Protein AF-0000000070459813 (afdb_homodimer)

Secondary structure (DSSP, 8-state):
--HHHHHHHHHH-SSS---EEEEEEETTTTEEEEEEEESSTHHHHHHH--TTSEEEEEEEEEEE---SS-----EEEEEEEEE-TTS-GGGTTHHHHHHHHHHHHHHHHTTEEEE--BSSGGG--HHHHHHHHHHHTTT---SEEE-/--HHHHHHHHHH-SSS---EEEEEEETTTTEEEEEEEESSTHHHHHHH--TTSEEEEEEEEEEE---SS-----EEEEEEEEE-TTS-GGGTTHHHHHHHHHHHHHHHHTTEEEE--BSSGGG--HHHHHHHHHHHTTT---SEEE-

Organism: Naegleria fowleri (NCBI:txid5763)

Foldseek 3Di:
DDPLLVLVCLCPDPVHLWFKWKWFADPVVLAIDTDDTDNPFPVRVVVGDDLATFMKMKGKDWDADPPPPDRPIDIDMDMDGDHHPNYDPVCRVSSVSNVVNSVVSVVCNVPPQDDDDDDDPVPDDVVVVFVSVCVSCVVDHDPDDDD/DDPLLVLVCLCPDPVHLWFKWKWFADPVVLAIDTDDTDNPFPVRVVVRDDLATFMKMKGKDWDADPPPPDRPIDIDMDMDGDHHPNYDPVCSVSSVSNVVNSVVSVVCNVPPQDDDDDDDPVPDDVVVVFVSVCVSCVVDHDPDDDD

Solvent-accessible surface area (backbone atoms only — not comparable to full-atom values): 16046 Å² total; per-residue (Å²): 127,53,75,64,30,51,52,51,49,36,47,72,30,91,86,42,74,38,19,22,40,32,34,34,52,38,78,87,78,70,44,73,43,81,78,46,75,36,67,48,9,57,60,48,50,64,71,67,67,52,50,65,36,43,35,38,33,38,28,44,34,32,38,35,40,71,60,87,81,64,66,67,63,49,80,40,19,40,33,34,46,30,48,15,73,64,40,55,78,88,59,57,66,48,50,58,57,36,51,48,51,52,52,52,32,49,50,58,58,31,67,51,65,41,77,49,80,37,42,50,74,83,65,68,45,65,70,62,52,48,54,50,47,50,63,63,42,62,90,51,79,58,81,43,70,50,97,128,52,74,65,28,51,52,52,48,36,47,72,32,91,85,41,74,38,18,21,40,32,34,33,52,38,79,87,78,69,44,72,42,82,78,44,74,36,68,48,9,57,60,49,48,63,72,66,67,51,49,66,37,43,34,38,34,39,28,44,33,33,39,36,40,70,61,86,82,68,68,70,64,50,78,41,19,40,32,35,45,30,49,15,74,64,39,56,78,88,58,58,65,48,48,58,57,35,51,49,51,52,52,52,32,48,49,59,58,32,65,52,63,38,77,50,80,36,44,51,75,82,66,66,46,66,69,59,52,48,53,50,48,51,65,63,43,62,90,51,78,59,81,44,69,50,98

Radius of gyration: 20.77 Å; Cα contacts (8 Å, |Δi|>4): 582; chains: 2; bounding box: 52×53×44 Å

Structure (mmCIF, N/CA/C/O backbone):
data_AF-0000000070459813-model_v1
#
loop_
_entity.id
_entity.type
_entity.pdbx_description
1 polymer 'ADF-H domain-containing protein'
#
loop_
_atom_site.group_PDB
_atom_site.id
_atom_site.type_symbol
_atom_site.label_atom_id
_atom_site.label_alt_id
_atom_site.label_comp_id
_atom_site.label_asym_id
_atom_site.label_entity_id
_atom_site.label_seq_id
_atom_site.pdbx_PDB_ins_code
_atom_site.Cartn_x
_atom_site.Cartn_y
_atom_site.Cartn_z
_atom_site.occupancy
_atom_site.B_iso_or_equiv
_atom_site.auth_seq_id
_atom_site.auth_comp_id
_atom_site.auth_asym_id
_atom_site.auth_atom_id
_atom_site.pdbx_PDB_model_num
ATOM 1 N N . MET A 1 1 ? -1.208 6.07 -14.227 1 54.66 1 MET A N 1
ATOM 2 C CA . MET A 1 1 ? -1.291 6.305 -12.789 1 54.66 1 MET A CA 1
ATOM 3 C C . MET A 1 1 ? -2.041 7.598 -12.492 1 54.66 1 MET A C 1
ATOM 5 O O . MET A 1 1 ? -1.925 8.57 -13.234 1 54.66 1 MET A O 1
ATOM 9 N N . SER A 1 2 ? -2.93 7.445 -11.562 1 72.88 2 SER A N 1
ATOM 10 C CA . SER A 1 2 ? -3.645 8.656 -11.18 1 72.88 2 SER A CA 1
ATOM 11 C C . SER A 1 2 ? -2.699 9.68 -10.555 1 72.88 2 SER A C 1
ATOM 13 O O . SER A 1 2 ? -1.582 9.344 -10.164 1 72.88 2 SER A O 1
ATOM 15 N N . ASN A 1 3 ? -3.129 10.922 -10.641 1 84.69 3 ASN A N 1
ATOM 16 C CA . ASN A 1 3 ? -2.34 11.961 -9.984 1 84.69 3 ASN A CA 1
ATOM 17 C C . ASN A 1 3 ? -2.105 11.633 -8.508 1 84.69 3 ASN A C 1
ATOM 19 O O . ASN A 1 3 ? -1.035 11.922 -7.969 1 84.69 3 ASN A O 1
ATOM 23 N N . ILE A 1 4 ? -3.088 10.977 -7.918 1 87.38 4 ILE A N 1
ATOM 24 C CA . ILE A 1 4 ? -2.98 10.617 -6.512 1 87.38 4 ILE A CA 1
ATOM 25 C C . ILE A 1 4 ? -1.933 9.516 -6.34 1 87.38 4 ILE A C 1
ATOM 27 O O . ILE A 1 4 ? -1.081 9.594 -5.449 1 87.38 4 ILE A O 1
ATOM 31 N N . GLU A 1 5 ? -1.922 8.57 -7.211 1 79.81 5 GLU A N 1
ATOM 32 C CA . GLU A 1 5 ? -0.939 7.488 -7.156 1 79.81 5 GLU A CA 1
ATOM 33 C C . GLU A 1 5 ? 0.48 8.031 -7.309 1 79.81 5 GLU A C 1
ATOM 35 O O . GLU A 1 5 ? 1.394 7.594 -6.602 1 79.81 5 GLU A O 1
ATOM 40 N N . GLU A 1 6 ? 0.595 8.922 -8.211 1 83 6 GLU A N 1
ATOM 41 C CA . GLU A 1 6 ? 1.911 9.508 -8.438 1 83 6 GLU A CA 1
ATOM 42 C C . GLU A 1 6 ? 2.395 10.266 -7.207 1 83 6 GLU A C 1
ATOM 44 O O . GLU A 1 6 ? 3.566 10.18 -6.836 1 83 6 GLU A O 1
ATOM 49 N N . ALA A 1 7 ? 1.514 11.047 -6.586 1 89.31 7 ALA A N 1
ATOM 50 C CA . ALA A 1 7 ? 1.868 11.805 -5.383 1 89.31 7 ALA A CA 1
ATOM 51 C C . ALA A 1 7 ? 2.277 10.867 -4.25 1 89.31 7 ALA A C 1
ATOM 53 O O . ALA A 1 7 ? 3.248 11.133 -3.537 1 89.31 7 ALA A O 1
ATOM 54 N N . LEU A 1 8 ? 1.519 9.805 -4.125 1 86.25 8 LEU A N 1
ATOM 55 C CA . LEU A 1 8 ? 1.808 8.844 -3.061 1 86.25 8 LEU A CA 1
ATOM 56 C C . LEU A 1 8 ? 3.113 8.109 -3.334 1 86.25 8 LEU A C 1
ATOM 58 O O . LEU A 1 8 ? 3.885 7.84 -2.41 1 86.25 8 LEU A O 1
ATOM 62 N N . LYS A 1 9 ? 3.387 7.805 -4.59 1 78.88 9 LYS A N 1
ATOM 63 C CA . LYS A 1 9 ? 4.66 7.195 -4.961 1 78.88 9 LYS A CA 1
ATOM 64 C C . LYS A 1 9 ? 5.832 8.102 -4.594 1 78.88 9 LYS A C 1
ATOM 66 O O . LYS A 1 9 ? 6.848 7.633 -4.074 1 78.88 9 LYS A O 1
ATOM 71 N N . LYS A 1 10 ? 5.684 9.344 -4.926 1 84.81 10 LYS A N 1
ATOM 72 C CA . LYS A 1 10 ? 6.723 10.297 -4.559 1 84.81 10 LYS A CA 1
ATOM 73 C C . LYS A 1 10 ? 6.93 10.336 -3.047 1 84.81 10 LYS A C 1
ATOM 75 O O . LYS A 1 10 ? 8.062 10.312 -2.57 1 84.81 10 LYS A O 1
ATOM 80 N N . LEU A 1 11 ? 5.84 10.367 -2.27 1 88.81 11 LEU A N 1
ATOM 81 C CA . LEU A 1 11 ? 5.91 10.438 -0.814 1 88.81 11 LEU A CA 1
ATOM 82 C C . LEU A 1 11 ? 6.613 9.211 -0.246 1 88.81 11 LEU A C 1
ATOM 84 O O . LEU A 1 11 ? 7.418 9.328 0.682 1 88.81 11 LEU A O 1
ATOM 88 N N . PHE A 1 12 ? 6.41 8.078 -0.862 1 80.25 12 PHE A N 1
ATOM 89 C CA . PHE A 1 12 ? 6.906 6.836 -0.283 1 80.25 12 PHE A CA 1
ATOM 90 C C . PHE A 1 12 ? 8.25 6.457 -0.887 1 80.25 12 PHE A C 1
ATOM 92 O O . PHE A 1 12 ? 8.875 5.477 -0.467 1 80.25 12 PHE A O 1
ATOM 99 N N . SER A 1 13 ? 8.672 7.316 -1.833 1 74.06 13 SER A N 1
ATOM 100 C CA . SER A 1 13 ? 9.961 7.07 -2.473 1 74.06 13 SER A CA 1
ATOM 101 C C . SER A 1 13 ? 11.109 7.633 -1.641 1 74.06 13 SER A C 1
ATOM 103 O O . SER A 1 13 ? 11.039 8.766 -1.164 1 74.06 13 SER A O 1
ATOM 105 N N . HIS A 1 14 ? 12.172 6.824 -1.542 1 70.12 14 HIS A N 1
ATOM 106 C CA . HIS A 1 14 ? 13.359 7.328 -0.861 1 70.12 14 HIS A CA 1
ATOM 107 C C . HIS A 1 14 ? 14.203 8.203 -1.791 1 70.12 14 HIS A C 1
ATOM 109 O O . HIS A 1 14 ? 15.156 8.852 -1.35 1 70.12 14 HIS A O 1
ATOM 115 N N . LYS A 1 15 ? 13.797 8.266 -3.027 1 72.62 15 LYS A N 1
ATOM 116 C CA . LYS A 1 15 ? 14.57 9.016 -4.012 1 72.62 15 LYS A CA 1
ATOM 117 C C . LYS A 1 15 ? 13.961 10.391 -4.262 1 72.62 15 LYS A C 1
ATOM 119 O O . LYS A 1 15 ? 14.555 11.227 -4.945 1 72.62 15 LYS A O 1
ATOM 124 N N . ASP A 1 16 ? 12.742 10.625 -3.832 1 80.94 16 ASP A N 1
ATOM 125 C CA . ASP A 1 16 ? 12.055 11.898 -4.004 1 80.94 16 ASP A CA 1
ATOM 126 C C . ASP A 1 16 ? 12.094 12.719 -2.717 1 80.94 16 ASP A C 1
ATOM 128 O O . ASP A 1 16 ? 12.102 12.164 -1.618 1 80.94 16 ASP A O 1
ATOM 132 N N . ASP A 1 17 ? 12.094 14.047 -2.82 1 93.44 17 ASP A N 1
ATOM 133 C CA . ASP A 1 17 ? 12.203 14.914 -1.648 1 93.44 17 ASP A CA 1
ATOM 134 C C . ASP A 1 17 ? 10.828 15.18 -1.03 1 93.44 17 ASP A C 1
ATOM 136 O O . ASP A 1 17 ? 10.727 15.812 0.023 1 93.44 17 ASP A O 1
ATOM 140 N N . THR A 1 18 ? 9.781 14.641 -1.645 1 94.44 18 THR A N 1
ATOM 141 C CA . THR A 1 18 ? 8.438 14.859 -1.121 1 94.44 18 THR A CA 1
ATOM 142 C C . THR A 1 18 ? 8.297 14.281 0.282 1 94.44 18 THR A C 1
ATOM 144 O O . THR A 1 18 ? 8.609 13.109 0.506 1 94.44 18 THR A O 1
ATOM 147 N N . LYS A 1 19 ? 7.828 15.117 1.219 1 96.25 19 LYS A N 1
ATOM 148 C CA . LYS A 1 19 ? 7.691 14.68 2.605 1 96.25 19 LYS A CA 1
ATOM 149 C C . LYS A 1 19 ? 6.25 14.828 3.09 1 96.25 19 LYS A C 1
ATOM 151 O O . LYS A 1 19 ? 5.91 14.383 4.184 1 96.25 19 LYS A O 1
ATOM 156 N N . SER A 1 20 ? 5.398 15.469 2.312 1 97.69 20 SER A N 1
ATOM 157 C CA . SER A 1 20 ? 4.004 15.617 2.719 1 97.69 20 SER A CA 1
ATOM 158 C C . SER A 1 20 ? 3.086 15.734 1.507 1 97.69 20 SER A C 1
ATOM 160 O O . SER A 1 20 ? 3.469 16.312 0.483 1 97.69 20 SER A O 1
ATOM 162 N N . VAL A 1 21 ? 1.927 15.188 1.621 1 96.75 21 VAL A N 1
ATOM 163 C CA . VAL A 1 21 ? 0.839 15.344 0.66 1 96.75 21 VAL A CA 1
ATOM 164 C C . VAL A 1 21 ? -0.474 15.586 1.399 1 96.75 21 VAL A C 1
ATOM 166 O O . VAL A 1 21 ? -0.744 14.953 2.424 1 96.75 21 VAL A O 1
ATOM 169 N N . VAL A 1 22 ? -1.283 16.547 0.875 1 98.56 22 VAL A N 1
ATOM 170 C CA . VAL A 1 22 ? -2.588 16.844 1.454 1 98.56 22 VAL A CA 1
ATOM 171 C C . VAL A 1 22 ? -3.676 16.672 0.398 1 98.56 22 VAL A C 1
ATOM 173 O O . VAL A 1 22 ? -3.533 17.141 -0.736 1 98.56 22 VAL A O 1
ATOM 176 N N . PHE A 1 23 ? -4.691 15.953 0.814 1 98.31 23 PHE A N 1
ATOM 177 C CA . PHE A 1 23 ? -5.836 15.68 -0.047 1 98.31 23 PHE A CA 1
ATOM 178 C C . PHE A 1 23 ? -7.094 16.344 0.497 1 98.31 23 PHE A C 1
ATOM 180 O O . PHE A 1 23 ? -7.223 16.547 1.707 1 98.31 23 PHE A O 1
ATOM 187 N N . GLU A 1 24 ? -7.965 16.641 -0.416 1 98.81 24 GLU A N 1
ATOM 188 C CA . GLU A 1 24 ? -9.305 17.125 -0.095 1 98.81 24 GLU A CA 1
ATOM 189 C C . GLU A 1 24 ? -10.375 16.312 -0.821 1 98.81 24 GLU A C 1
ATOM 191 O O . GLU A 1 24 ? -10.148 15.836 -1.932 1 98.81 24 GLU A O 1
ATOM 196 N N . TRP A 1 25 ? -11.516 16.188 -0.15 1 98.56 25 TRP A N 1
ATOM 197 C CA . TRP A 1 25 ? -12.648 15.555 -0.815 1 98.56 25 TRP A CA 1
ATOM 198 C C . TRP A 1 25 ? -13.492 16.594 -1.552 1 98.56 25 TRP A C 1
ATOM 200 O O . TRP A 1 25 ? -13.93 17.578 -0.96 1 98.56 25 TRP A O 1
ATOM 210 N N . ASP A 1 26 ? -13.664 16.469 -2.842 1 98.19 26 ASP A N 1
ATOM 211 C CA . ASP A 1 26 ? -14.625 17.219 -3.646 1 98.19 26 ASP A CA 1
ATOM 212 C C . ASP A 1 26 ? -16.031 16.609 -3.535 1 98.19 26 ASP A C 1
ATOM 214 O O . ASP A 1 26 ? -16.328 15.617 -4.188 1 98.19 26 ASP A O 1
ATOM 218 N N . HIS A 1 27 ? -16.859 17.234 -2.748 1 96.81 27 HIS A N 1
ATOM 219 C CA . HIS A 1 27 ? -18.172 16.719 -2.43 1 96.81 27 HIS A CA 1
ATOM 220 C C . HIS A 1 27 ? -19.062 16.672 -3.672 1 96.81 27 HIS A C 1
ATOM 222 O O . HIS A 1 27 ? -19.922 15.797 -3.791 1 96.81 27 HIS A O 1
ATOM 228 N N . LYS A 1 28 ? -18.875 17.625 -4.496 1 95.94 28 LYS A N 1
ATOM 229 C CA . LYS A 1 28 ? -19.703 17.703 -5.695 1 95.94 28 LYS A CA 1
ATOM 230 C C . LYS A 1 28 ? -19.375 16.578 -6.668 1 95.94 28 LYS A C 1
ATOM 232 O O . LYS A 1 28 ? -20.281 15.875 -7.129 1 95.94 28 LYS A O 1
ATOM 237 N N . ASN A 1 29 ? -18.156 16.391 -6.949 1 95.94 29 ASN A N 1
ATOM 238 C CA . ASN A 1 29 ? -17.719 15.422 -7.965 1 95.94 29 ASN A CA 1
ATOM 239 C C . ASN A 1 29 ? -17.422 14.062 -7.352 1 95.94 29 ASN A C 1
ATOM 241 O O . ASN A 1 29 ? -17.188 13.094 -8.078 1 95.94 29 ASN A O 1
ATOM 245 N N . LYS A 1 30 ? -17.406 13.984 -6.055 1 94.88 30 LYS A N 1
ATOM 246 C CA . LYS A 1 30 ? -17.188 12.742 -5.316 1 94.88 30 LYS A CA 1
ATOM 247 C C . LYS A 1 30 ? -15.844 12.125 -5.664 1 94.88 30 LYS A C 1
ATOM 249 O O . LYS A 1 30 ? -15.758 10.938 -5.969 1 94.88 30 LYS A O 1
ATOM 254 N N . VAL A 1 31 ? -14.789 12.969 -5.641 1 94.19 31 VAL A N 1
ATOM 255 C CA . VAL A 1 31 ? -13.422 12.523 -5.914 1 94.19 31 VAL A CA 1
ATOM 256 C C . VAL A 1 31 ? -12.461 13.156 -4.914 1 94.19 31 VAL A C 1
ATOM 258 O O . VAL A 1 31 ? -12.75 14.219 -4.352 1 94.19 31 VAL A O 1
ATOM 261 N N . ALA A 1 32 ? -11.352 12.492 -4.695 1 95.25 32 ALA A N 1
ATOM 262 C CA . ALA A 1 32 ? -10.242 13.07 -3.936 1 95.25 32 ALA A CA 1
ATOM 263 C C . ALA A 1 32 ? -9.352 13.93 -4.828 1 95.25 32 ALA A C 1
ATOM 265 O O . ALA A 1 32 ? -9.055 13.555 -5.965 1 95.25 32 ALA A O 1
ATOM 266 N N . ILE A 1 33 ? -8.945 15.094 -4.332 1 97.38 33 ILE A N 1
ATOM 267 C CA . ILE A 1 33 ? -8.031 15.953 -5.074 1 97.38 33 ILE A CA 1
ATOM 268 C C . ILE A 1 33 ? -6.801 16.25 -4.227 1 97.38 33 ILE A C 1
ATOM 270 O O . ILE A 1 33 ? -6.883 16.312 -2.998 1 97.38 33 ILE A O 1
ATOM 274 N N . ILE A 1 34 ? -5.68 16.469 -4.902 1 98 34 ILE A N 1
ATOM 275 C CA . ILE A 1 34 ? -4.449 16.859 -4.219 1 98 34 ILE A CA 1
ATOM 276 C C . ILE A 1 34 ? -4.418 18.375 -4.059 1 98 34 ILE A C 1
ATOM 278 O O . ILE A 1 34 ? -4.547 19.109 -5.039 1 98 34 ILE A O 1
ATOM 282 N N . THR A 1 35 ? -4.23 18.828 -2.834 1 98.62 35 THR A N 1
ATOM 283 C CA . THR A 1 35 ? -4.207 20.266 -2.607 1 98.62 35 THR A CA 1
ATOM 284 C C . THR A 1 35 ? -2.795 20.734 -2.271 1 98.62 35 THR A C 1
ATOM 286 O O . THR A 1 35 ? -2.504 21.938 -2.33 1 98.62 35 THR A O 1
ATOM 289 N N . HIS A 1 36 ? -1.904 19.812 -1.926 1 98.38 36 HIS A N 1
ATOM 290 C CA . HIS A 1 36 ? -0.541 20.203 -1.586 1 98.38 36 HIS A CA 1
ATOM 291 C C . HIS A 1 36 ? 0.41 19 -1.668 1 98.38 36 HIS A C 1
ATOM 293 O O . HIS A 1 36 ? 0.044 17.891 -1.299 1 98.38 36 HIS A O 1
ATOM 299 N N . GLU A 1 37 ? 1.547 19.188 -2.197 1 98.06 37 GLU A N 1
ATOM 300 C CA . GLU A 1 37 ? 2.734 18.344 -2.117 1 98.06 37 GLU A CA 1
ATOM 301 C C . GLU A 1 37 ? 3.957 19.141 -1.688 1 98.06 37 GLU A C 1
ATOM 303 O O . GLU A 1 37 ? 4.266 20.188 -2.283 1 98.06 37 GLU A O 1
ATOM 308 N N . GLY A 1 38 ? 4.645 18.688 -0.644 1 97.81 38 GLY A N 1
ATOM 309 C CA . GLY A 1 38 ? 5.715 19.531 -0.145 1 97.81 38 GLY A CA 1
ATOM 310 C C . GLY A 1 38 ? 6.855 18.75 0.478 1 97.81 38 GLY A C 1
ATOM 311 O O . GLY A 1 38 ? 6.797 17.516 0.568 1 97.81 38 GLY A O 1
ATOM 312 N N . VAL A 1 39 ? 7.902 19.547 0.942 1 97.44 39 VAL A N 1
ATOM 313 C CA . VAL A 1 39 ? 9.133 18.938 1.428 1 97.44 39 VAL A CA 1
ATOM 314 C C . VAL A 1 39 ? 9.328 19.266 2.904 1 97.44 39 VAL A C 1
ATOM 316 O O . VAL A 1 39 ? 10.359 18.922 3.492 1 97.44 39 VAL A O 1
ATOM 319 N N . ASN A 1 40 ? 8.305 19.844 3.52 1 97.31 40 ASN A N 1
ATOM 320 C CA . ASN A 1 40 ? 8.516 20.312 4.887 1 97.31 40 ASN A CA 1
ATOM 321 C C . ASN A 1 40 ? 7.703 19.484 5.887 1 97.31 40 ASN A C 1
ATOM 323 O O . ASN A 1 40 ? 7.438 19.938 7 1 97.31 40 ASN A O 1
ATOM 327 N N . GLY A 1 41 ? 7.215 18.359 5.492 1 97.19 41 GLY A N 1
ATOM 328 C CA . GLY A 1 41 ? 6.562 17.438 6.402 1 97.19 41 GLY A CA 1
ATOM 329 C C . GLY A 1 41 ? 5.391 18.047 7.141 1 97.19 41 GLY A C 1
ATOM 330 O O . GLY A 1 41 ? 4.488 18.625 6.516 1 97.19 41 GLY A O 1
ATOM 331 N N . LEU A 1 42 ? 5.422 17.906 8.422 1 97.94 42 LEU A N 1
ATOM 332 C CA . LEU A 1 42 ? 4.332 18.328 9.297 1 97.94 42 LEU A CA 1
ATOM 333 C C . LEU A 1 42 ? 4.055 19.828 9.141 1 97.94 42 LEU A C 1
ATOM 335 O O . LEU A 1 42 ? 2.9 20.25 9.188 1 97.94 42 LEU A O 1
ATOM 339 N N . ASP A 1 43 ? 5.07 20.594 8.93 1 97.88 43 ASP A N 1
ATOM 340 C CA . ASP A 1 43 ? 4.871 22.031 8.781 1 97.88 43 ASP A CA 1
ATOM 341 C C . ASP A 1 43 ? 3.986 22.344 7.574 1 97.88 43 ASP A C 1
ATOM 343 O O . ASP A 1 43 ? 3.125 23.219 7.637 1 97.88 43 ASP A O 1
ATOM 347 N N . ASP A 1 44 ? 4.215 21.703 6.465 1 98.38 44 ASP A N 1
ATOM 348 C CA . ASP A 1 44 ? 3.354 21.859 5.297 1 98.38 44 ASP A CA 1
ATOM 349 C C . ASP A 1 44 ? 1.913 21.469 5.621 1 98.38 44 ASP A C 1
ATOM 351 O O . ASP A 1 44 ? 0.973 22.156 5.211 1 98.38 44 ASP A O 1
ATOM 355 N N . VAL A 1 45 ? 1.773 20.375 6.363 1 98.31 45 VAL A N 1
ATOM 356 C CA . VAL A 1 45 ? 0.442 19.891 6.711 1 98.31 45 VAL A CA 1
ATOM 357 C C . VAL A 1 45 ? -0.299 20.953 7.523 1 98.31 45 VAL A C 1
ATOM 359 O O . VAL A 1 45 ? -1.433 21.312 7.199 1 98.31 45 VAL A O 1
ATOM 362 N N . ARG A 1 46 ? 0.36 21.5 8.516 1 98.12 46 ARG A N 1
ATOM 363 C CA . ARG A 1 46 ? -0.25 22.516 9.367 1 98.12 46 ARG A CA 1
ATOM 364 C C . ARG A 1 46 ? -0.681 23.719 8.547 1 98.12 46 ARG A C 1
ATOM 366 O O . ARG A 1 46 ? -1.73 24.312 8.805 1 98.12 46 ARG A O 1
ATOM 373 N N . ALA A 1 47 ? 0.089 24.031 7.559 1 98.5 47 ALA A N 1
ATOM 374 C CA . ALA A 1 47 ? -0.133 25.25 6.773 1 98.5 47 ALA A CA 1
ATOM 375 C C . ALA A 1 47 ? -1.285 25.062 5.789 1 98.5 47 ALA A C 1
ATOM 377 O O . ALA A 1 47 ? -1.83 26.047 5.27 1 98.5 47 ALA A O 1
ATOM 378 N N . HIS A 1 48 ? -1.702 23.844 5.531 1 98.69 48 HIS A N 1
ATOM 379 C CA . HIS A 1 48 ? -2.578 23.656 4.379 1 98.69 48 HIS A CA 1
ATOM 380 C C . HIS A 1 48 ? -3.912 23.047 4.793 1 98.69 48 HIS A C 1
ATOM 382 O O . HIS A 1 48 ? -4.766 22.766 3.947 1 98.69 48 HIS A O 1
ATOM 388 N N . LEU A 1 49 ? -4.113 22.766 6.059 1 98.5 49 LEU A N 1
ATOM 389 C CA . LEU A 1 49 ? -5.418 22.297 6.52 1 98.5 49 LEU A CA 1
ATOM 390 C C . LEU A 1 49 ? -6.41 23.453 6.598 1 98.5 49 LEU A C 1
ATOM 392 O O . LEU A 1 49 ? -6.035 24.578 6.961 1 98.5 49 LEU A O 1
ATOM 396 N N . ASP A 1 50 ? -7.598 23.219 6.207 1 98.62 50 ASP A N 1
ATOM 397 C CA . ASP A 1 50 ? -8.688 24.188 6.148 1 98.62 50 ASP A CA 1
ATOM 398 C C . ASP A 1 50 ? -9.883 23.719 6.984 1 98.62 50 ASP A C 1
ATOM 400 O O . ASP A 1 50 ? -10.461 22.672 6.711 1 98.62 50 ASP A O 1
ATOM 404 N N . ALA A 1 51 ? -10.328 24.516 7.973 1 98.31 51 ALA A N 1
ATOM 405 C CA . ALA A 1 51 ? -11.336 24.141 8.961 1 98.31 51 ALA A CA 1
ATOM 406 C C . ALA A 1 51 ? -12.688 23.891 8.297 1 98.31 51 ALA A C 1
ATOM 408 O O . ALA A 1 51 ? -13.586 23.312 8.906 1 98.31 51 ALA A O 1
ATOM 409 N N . SER A 1 52 ? -12.883 24.297 7.047 1 98.56 52 SER A N 1
ATOM 410 C CA . SER A 1 52 ? -14.172 24.156 6.383 1 98.56 52 SER A CA 1
ATOM 411 C C . SER A 1 52 ? -14.188 22.969 5.441 1 98.56 52 SER A C 1
ATOM 413 O O . SER A 1 52 ? -15.133 22.781 4.676 1 98.56 52 SER A O 1
ATOM 415 N N . LYS A 1 53 ? -13.148 22.156 5.461 1 98.75 53 LYS A N 1
ATOM 416 C CA . LYS A 1 53 ? -13.008 21.109 4.453 1 98.75 53 LYS A CA 1
ATOM 417 C C . LYS A 1 53 ? -12.82 19.75 5.105 1 98.75 53 LYS A C 1
ATOM 419 O O . LYS A 1 53 ? -12.438 19.656 6.277 1 98.75 53 LYS A O 1
ATOM 424 N N . VAL A 1 54 ? -13.195 18.656 4.383 1 98.69 54 VAL A N 1
ATOM 425 C CA . VAL A 1 54 ? -12.812 17.281 4.664 1 98.69 54 VAL A CA 1
ATOM 426 C C . VAL A 1 54 ? -11.508 16.953 3.941 1 98.69 54 VAL A C 1
ATOM 428 O O . VAL A 1 54 ? -11.438 17 2.713 1 98.69 54 VAL A O 1
ATOM 431 N N . MET A 1 55 ? -10.422 16.641 4.711 1 98.81 55 MET A N 1
ATOM 432 C CA . MET A 1 55 ? -9.078 16.484 4.164 1 98.81 55 MET A CA 1
ATOM 433 C C . MET A 1 55 ? -8.375 15.281 4.773 1 98.81 55 MET A C 1
ATOM 435 O O . MET A 1 55 ? -8.891 14.656 5.699 1 98.81 55 MET A O 1
ATOM 439 N N . LEU A 1 56 ? -7.324 14.836 4.188 1 98.12 56 LEU A N 1
ATOM 440 C CA . LEU A 1 56 ? -6.422 13.797 4.672 1 98.12 56 LEU A CA 1
ATOM 441 C C . LEU A 1 56 ? -4.973 14.148 4.352 1 98.12 56 LEU A C 1
ATOM 443 O O . LEU A 1 56 ? -4.629 14.383 3.193 1 98.12 56 LEU A O 1
ATOM 447 N N . ALA A 1 57 ? -4.168 14.266 5.391 1 97.81 57 ALA A N 1
ATOM 448 C CA . ALA A 1 57 ? -2.748 14.547 5.191 1 97.81 57 ALA A CA 1
ATOM 449 C C . ALA A 1 57 ? -1.898 13.305 5.449 1 97.81 57 ALA A C 1
ATOM 451 O O . ALA A 1 57 ? -2.189 12.523 6.359 1 97.81 57 ALA A O 1
ATOM 452 N N . LEU A 1 58 ? -0.913 13.117 4.609 1 94.69 58 LEU A N 1
ATOM 453 C CA . LEU A 1 58 ? 0.133 12.117 4.789 1 94.69 58 LEU A CA 1
ATOM 454 C C . LEU A 1 58 ? 1.514 12.766 4.773 1 94.69 58 LEU A C 1
ATOM 456 O O . LEU A 1 58 ? 1.793 13.625 3.934 1 94.69 58 LEU A O 1
ATOM 460 N N . PHE A 1 59 ? 2.346 12.391 5.766 1 94.81 59 PHE A N 1
ATOM 461 C CA . PHE A 1 59 ? 3.695 12.938 5.734 1 94.81 59 PHE A CA 1
ATOM 462 C C . PHE A 1 59 ? 4.695 11.961 6.34 1 94.81 59 PHE A C 1
ATOM 464 O O . PHE A 1 59 ? 4.316 11.07 7.098 1 94.81 59 PHE A O 1
ATOM 471 N N . ALA A 1 60 ? 5.891 12.164 5.945 1 92.31 60 ALA A N 1
ATOM 472 C CA . ALA A 1 60 ? 7.008 11.32 6.371 1 92.31 60 ALA A CA 1
ATOM 473 C C . ALA A 1 60 ? 7.699 11.906 7.598 1 92.31 60 ALA A C 1
ATOM 475 O O . ALA A 1 60 ? 7.812 13.133 7.727 1 92.31 60 ALA A O 1
ATOM 476 N N . VAL A 1 61 ? 8.07 11.07 8.484 1 92.19 61 VAL A N 1
ATOM 477 C CA . VAL A 1 61 ? 8.875 11.391 9.656 1 92.19 61 VAL A CA 1
ATOM 478 C C . VAL A 1 61 ? 10.086 10.469 9.719 1 92.19 61 VAL A C 1
ATOM 480 O O . VAL A 1 61 ? 9.969 9.258 9.531 1 92.19 61 VAL A O 1
ATOM 483 N N . LYS A 1 62 ? 11.234 11.047 9.961 1 88.31 62 LYS A N 1
ATOM 484 C CA . LYS A 1 62 ? 12.453 10.242 10.016 1 88.31 62 LYS A CA 1
ATOM 485 C C . LYS A 1 62 ? 12.914 10.031 11.453 1 88.31 62 LYS A C 1
ATOM 487 O O . LYS A 1 62 ? 12.875 10.961 12.258 1 88.31 62 LYS A O 1
ATOM 492 N N . SER A 1 63 ? 13.312 8.766 11.68 1 86.06 63 SER A N 1
ATOM 493 C CA . SER A 1 63 ? 13.898 8.492 12.992 1 86.06 63 SER A CA 1
ATOM 494 C C . SER A 1 63 ? 15.336 9 13.07 1 86.06 63 SER A C 1
ATOM 496 O O . SER A 1 63 ? 16.047 9.023 12.07 1 86.06 63 SER A O 1
ATOM 498 N N . ILE A 1 64 ? 15.711 9.586 14.172 1 83.75 64 ILE A N 1
ATOM 499 C CA . ILE A 1 64 ? 17.078 10 14.453 1 83.75 64 ILE A CA 1
ATOM 500 C C . ILE A 1 64 ? 17.75 8.984 15.367 1 83.75 64 ILE A C 1
ATOM 502 O O . ILE A 1 64 ? 17.328 8.797 16.516 1 83.75 64 ILE A O 1
ATOM 506 N N . ASP A 1 65 ? 18.672 8.188 14.695 1 73 65 ASP A N 1
ATOM 507 C CA . ASP A 1 65 ? 19.375 7.207 15.516 1 73 65 ASP A CA 1
ATOM 508 C C . ASP A 1 65 ? 20.766 7.699 15.875 1 73 65 ASP A C 1
ATOM 510 O O . ASP A 1 65 ? 21.406 8.414 15.094 1 73 65 ASP A O 1
ATOM 514 N N . LYS A 1 66 ? 21.125 8.328 16.969 1 63.16 66 LYS A N 1
ATOM 515 C CA . LYS A 1 66 ? 22.422 8.906 17.328 1 63.16 66 LYS A CA 1
ATOM 516 C C . LYS A 1 66 ? 23.5 7.824 17.438 1 63.16 66 LYS A C 1
ATOM 518 O O . LYS A 1 66 ? 24.656 8.125 17.703 1 63.16 66 LYS A O 1
ATOM 523 N N . ASP A 1 67 ? 23.141 6.59 17.438 1 54.06 67 ASP A N 1
ATOM 524 C CA . ASP A 1 67 ? 24.391 5.922 17.766 1 54.06 67 ASP A CA 1
ATOM 525 C C . ASP A 1 67 ? 25.438 6.145 16.672 1 54.06 67 ASP A C 1
ATOM 527 O O . ASP A 1 67 ? 25.078 6.293 15.5 1 54.06 67 ASP A O 1
ATOM 531 N N . ASP A 1 68 ? 26.516 6.766 16.938 1 51.44 68 ASP A N 1
ATOM 532 C CA . ASP A 1 68 ? 27.734 7.082 16.188 1 51.44 68 ASP A CA 1
ATOM 533 C C . ASP A 1 68 ? 27.906 6.141 14.992 1 51.44 68 ASP A C 1
ATOM 535 O O . ASP A 1 68 ? 28.578 6.48 14.016 1 51.44 68 ASP A O 1
ATOM 539 N N . SER A 1 69 ? 27.703 4.902 15.039 1 53.06 69 SER A N 1
ATOM 540 C CA . SER A 1 69 ? 28.281 4 14.055 1 53.06 69 SER A CA 1
ATOM 541 C C . SER A 1 69 ? 27.359 3.809 12.859 1 53.06 69 SER A C 1
ATOM 543 O O . SER A 1 69 ? 27.812 3.574 11.742 1 53.06 69 SER A O 1
ATOM 545 N N . VAL A 1 70 ? 26.188 3.432 12.875 1 51.19 70 VAL A N 1
ATOM 546 C CA . VAL A 1 70 ? 25.359 3.188 11.695 1 51.19 70 VAL A CA 1
ATOM 547 C C . VAL A 1 70 ? 24.062 3.998 11.789 1 51.19 70 VAL A C 1
ATOM 549 O O . VAL A 1 70 ? 23.344 3.898 12.773 1 51.19 70 VAL A O 1
ATOM 552 N N . GLU A 1 71 ? 24.047 5.223 11.328 1 51.38 71 GLU A N 1
ATOM 553 C CA . GLU A 1 71 ? 22.875 6.098 11.312 1 51.38 71 GLU A CA 1
ATOM 554 C C . GLU A 1 71 ? 21.734 5.461 10.539 1 51.38 71 GLU A C 1
ATOM 556 O O . GLU A 1 71 ? 21.672 5.539 9.312 1 51.38 71 GLU A O 1
ATOM 561 N N . THR A 1 72 ? 21.188 4.211 10.961 1 60.25 72 THR A N 1
ATOM 562 C CA . THR A 1 72 ? 20.047 3.67 10.234 1 60.25 72 THR A CA 1
ATOM 563 C C . THR A 1 72 ? 18.812 4.547 10.438 1 60.25 72 THR A C 1
ATOM 565 O O . THR A 1 72 ? 18.328 4.68 11.555 1 60.25 72 THR A O 1
ATOM 568 N N . GLN A 1 73 ? 18.656 5.586 9.508 1 74.31 73 GLN A N 1
ATOM 569 C CA . GLN A 1 73 ? 17.469 6.422 9.516 1 74.31 73 GLN A CA 1
ATOM 570 C C . GLN A 1 73 ? 16.297 5.711 8.852 1 74.31 73 GLN A C 1
ATOM 572 O O . GLN A 1 73 ? 16.406 5.266 7.703 1 74.31 73 GLN A O 1
ATOM 577 N N . ARG A 1 74 ? 15.312 5.41 9.688 1 74.44 74 ARG A N 1
ATOM 578 C CA . ARG A 1 74 ? 14.086 4.844 9.141 1 74.44 74 ARG A CA 1
ATOM 579 C C . ARG A 1 74 ? 13.023 5.922 8.945 1 74.44 74 ARG A C 1
ATOM 581 O O . ARG A 1 74 ? 12.977 6.898 9.695 1 74.44 74 ARG A O 1
ATOM 588 N N . THR A 1 75 ? 12.344 5.777 7.859 1 83.44 75 THR A N 1
ATOM 589 C CA . THR A 1 75 ? 11.234 6.68 7.57 1 83.44 75 THR A CA 1
ATOM 590 C C . THR A 1 75 ? 9.906 6.066 8.016 1 83.44 75 THR A C 1
ATOM 592 O O . THR A 1 75 ? 9.648 4.887 7.766 1 83.44 75 THR A O 1
ATOM 595 N N . TYR A 1 76 ? 9.125 6.848 8.742 1 84.06 76 TYR A N 1
ATOM 596 C CA . TYR A 1 76 ? 7.77 6.496 9.141 1 84.06 76 TYR A CA 1
ATOM 597 C C . TYR A 1 76 ? 6.75 7.441 8.523 1 84.06 76 TYR A C 1
ATOM 599 O O . TYR A 1 76 ? 7.062 8.609 8.25 1 84.06 76 TYR A O 1
ATOM 607 N N . TYR A 1 77 ? 5.539 6.98 8.359 1 87.88 77 TYR A N 1
ATOM 608 C CA . TYR A 1 77 ? 4.5 7.777 7.715 1 87.88 77 TYR A CA 1
ATOM 609 C C . TYR A 1 77 ? 3.293 7.945 8.625 1 87.88 77 TYR A C 1
ATOM 611 O O . TYR A 1 77 ? 2.818 6.977 9.227 1 87.88 77 TYR A O 1
ATOM 619 N N . VAL A 1 78 ? 2.883 9.195 8.711 1 91.44 78 VAL A N 1
ATOM 620 C CA . VAL A 1 78 ? 1.742 9.578 9.531 1 91.44 78 VAL A CA 1
ATOM 621 C C . VAL A 1 78 ? 0.583 10.023 8.641 1 91.44 78 VAL A C 1
ATOM 623 O O . VAL A 1 78 ? 0.782 10.758 7.676 1 91.44 78 VAL A O 1
ATOM 626 N N . GLN A 1 79 ? -0.559 9.461 8.93 1 92.31 79 GLN A N 1
ATOM 627 C CA . GLN A 1 79 ? -1.79 9.875 8.266 1 92.31 79 GLN A CA 1
ATOM 628 C C . GLN A 1 79 ? -2.705 10.625 9.227 1 92.31 79 GLN A C 1
ATOM 630 O O . GLN A 1 79 ? -2.984 10.156 10.328 1 92.31 79 GLN A O 1
ATOM 635 N N . LEU A 1 80 ? -3.154 11.82 8.789 1 95.81 80 LEU A N 1
ATOM 636 C CA . LEU A 1 80 ? -4.066 12.641 9.586 1 95.81 80 LEU A CA 1
ATOM 637 C C . LEU A 1 80 ? -5.383 12.852 8.844 1 95.81 80 LEU A C 1
ATOM 639 O O . LEU A 1 80 ? -5.551 13.852 8.141 1 95.81 80 LEU A O 1
ATOM 643 N N . PRO A 1 81 ? -6.312 11.875 8.992 1 96.69 81 PRO A N 1
ATOM 644 C CA . PRO A 1 81 ? -7.664 12.234 8.555 1 96.69 81 PRO A CA 1
ATOM 645 C C . PRO A 1 81 ? -8.211 13.469 9.266 1 96.69 81 PRO A C 1
ATOM 647 O O . PRO A 1 81 ? -8.039 13.617 10.477 1 96.69 81 PRO A O 1
ATOM 650 N N . PHE A 1 82 ? -8.844 14.398 8.469 1 98.5 82 PHE A N 1
ATOM 651 C CA . PHE A 1 82 ? -9.188 15.719 8.984 1 98.5 82 PHE A CA 1
ATOM 652 C C . PHE A 1 82 ? -10.594 16.125 8.555 1 98.5 82 PHE A C 1
ATOM 654 O O . PHE A 1 82 ? -10.891 16.172 7.363 1 98.5 82 PHE A O 1
ATOM 661 N N . VAL A 1 83 ? -11.414 16.266 9.555 1 98.5 83 VAL A N 1
ATOM 662 C CA . VAL A 1 83 ? -12.711 16.906 9.352 1 98.5 83 VAL A CA 1
ATOM 663 C C . VAL A 1 83 ? -12.758 18.25 10.078 1 98.5 83 VAL A C 1
ATOM 665 O O . VAL A 1 83 ? -12.938 18.297 11.297 1 98.5 83 VAL A O 1
ATOM 668 N N . GLY A 1 84 ? -12.625 19.359 9.32 1 98.31 84 GLY A N 1
ATOM 669 C CA . GLY A 1 84 ? -12.594 20.672 9.922 1 98.31 84 GLY A CA 1
ATOM 670 C C . GLY A 1 84 ? -13.812 20.984 10.773 1 98.31 84 GLY A C 1
ATOM 671 O O . GLY A 1 84 ? -14.914 20.531 10.461 1 98.31 84 GLY A O 1
ATOM 672 N N . VAL A 1 85 ? -13.641 21.797 11.719 1 97.44 85 VAL A N 1
ATOM 673 C CA . VAL A 1 85 ? -14.664 22.062 12.719 1 97.44 85 VAL A CA 1
ATOM 674 C C . VAL A 1 85 ? -15.852 22.766 12.055 1 97.44 85 VAL A C 1
ATOM 676 O O . VAL A 1 85 ? -16.984 22.641 12.523 1 97.44 85 VAL A O 1
ATOM 679 N N . ASN A 1 86 ? -15.625 23.422 10.891 1 98.12 86 ASN A N 1
ATOM 680 C CA . ASN A 1 86 ? -16.672 24.203 10.242 1 98.12 86 ASN A CA 1
ATOM 681 C C . ASN A 1 86 ? -17.375 23.391 9.156 1 98.12 86 ASN A C 1
ATOM 683 O O . ASN A 1 86 ? -18.234 23.906 8.438 1 98.12 86 ASN A O 1
ATOM 687 N N . VAL A 1 87 ? -17.047 22.156 9.008 1 98 87 VAL A N 1
ATOM 688 C CA . VAL A 1 87 ? -17.703 21.297 8.016 1 98 87 VAL A CA 1
ATOM 689 C C . VAL A 1 87 ? -19.141 21 8.461 1 98 87 VAL A C 1
ATOM 691 O O . VAL A 1 87 ? -19.375 20.688 9.625 1 98 87 VAL A O 1
ATOM 694 N N . LYS A 1 88 ? -20.062 21.125 7.52 1 97.56 88 LYS A N 1
ATOM 695 C CA . LYS A 1 88 ? -21.469 20.781 7.797 1 97.56 88 LYS A CA 1
ATOM 696 C C . LYS A 1 88 ? -21.609 19.312 8.188 1 97.56 88 LYS A C 1
ATOM 698 O O . LYS A 1 88 ? -20.953 18.438 7.605 1 97.56 88 LYS A O 1
ATOM 703 N N . PRO A 1 89 ? -22.453 19.047 9.172 1 96.25 89 PRO A N 1
ATOM 704 C CA . PRO A 1 89 ? -22.609 17.688 9.695 1 96.25 89 PRO A CA 1
ATOM 705 C C . PRO A 1 89 ? -22.891 16.656 8.602 1 96.25 89 PRO A C 1
ATOM 707 O O . PRO A 1 89 ? -22.328 15.555 8.633 1 96.25 89 PRO A O 1
ATOM 710 N N . LEU A 1 90 ? -23.625 17.047 7.512 1 95.12 90 LEU A N 1
ATOM 711 C CA . LEU A 1 90 ? -24.047 16.109 6.465 1 95.12 90 LEU A CA 1
ATOM 712 C C . LEU A 1 90 ? -22.859 15.703 5.602 1 95.12 90 LEU A C 1
ATOM 714 O O . LEU A 1 90 ? -22.891 14.656 4.949 1 95.12 90 LEU A O 1
ATOM 718 N N . LEU A 1 91 ? -21.812 16.453 5.637 1 97.12 91 LEU A N 1
ATOM 719 C CA . LEU A 1 91 ? -20.688 16.203 4.75 1 97.12 91 LEU A CA 1
ATOM 720 C C . LEU A 1 91 ? -19.562 15.484 5.488 1 97.12 91 LEU A C 1
ATOM 722 O O . LEU A 1 91 ? -18.594 15.047 4.871 1 97.12 91 LEU A O 1
ATOM 726 N N . ARG A 1 92 ? -19.703 15.273 6.773 1 96.38 92 ARG A N 1
ATOM 727 C CA . ARG A 1 92 ? -18.625 14.75 7.605 1 96.38 92 ARG A CA 1
ATOM 728 C C . ARG A 1 92 ? -18.375 13.273 7.305 1 96.38 92 ARG A C 1
ATOM 730 O O . ARG A 1 92 ? -17.25 12.781 7.449 1 96.38 92 ARG A O 1
ATOM 737 N N . ARG A 1 93 ? -19.328 12.633 6.805 1 91.75 93 ARG A N 1
ATOM 738 C CA . ARG A 1 93 ? -19.203 11.211 6.508 1 91.75 93 ARG A CA 1
ATOM 739 C C . ARG A 1 93 ? -18.312 10.984 5.289 1 91.75 93 ARG A C 1
ATOM 741 O O . ARG A 1 93 ? -17.781 9.891 5.105 1 91.75 93 ARG A O 1
ATOM 748 N N . ASP A 1 94 ? -18.047 11.992 4.547 1 95.62 94 ASP A N 1
ATOM 749 C CA . ASP A 1 94 ? -17.281 11.867 3.314 1 95.62 94 ASP A CA 1
ATOM 750 C C . ASP A 1 94 ? -15.797 11.617 3.615 1 95.62 94 ASP A C 1
ATOM 752 O O . ASP A 1 94 ? -15.023 11.289 2.715 1 95.62 94 ASP A O 1
ATOM 756 N N . LEU A 1 95 ? -15.43 11.797 4.918 1 95 95 LEU A N 1
ATOM 757 C CA . LEU A 1 95 ? -14.078 11.391 5.297 1 95 95 LEU A CA 1
ATOM 758 C C . LEU A 1 95 ? -13.82 9.938 4.914 1 95 95 LEU A C 1
ATOM 760 O O . LEU A 1 95 ? -12.727 9.609 4.449 1 95 95 LEU A O 1
ATOM 764 N N . ASN A 1 96 ? -14.812 9.094 5.055 1 88.44 96 ASN A N 1
ATOM 765 C CA . ASN A 1 96 ? -14.648 7.684 4.719 1 88.44 96 ASN A CA 1
ATOM 766 C C . ASN A 1 96 ? -14.43 7.488 3.221 1 88.44 96 ASN A C 1
ATOM 768 O O . ASN A 1 96 ? -13.641 6.641 2.812 1 88.44 96 ASN A O 1
ATOM 772 N N . SER A 1 97 ? -15.141 8.25 2.389 1 88.88 97 SER A N 1
ATOM 773 C CA . SER A 1 97 ? -14.953 8.195 0.942 1 88.88 97 SER A CA 1
ATOM 774 C C . SER A 1 97 ? -13.547 8.641 0.55 1 88.88 97 SER A C 1
ATOM 776 O O . SER A 1 97 ? -12.922 8.039 -0.324 1 88.88 97 SER A O 1
ATOM 778 N N . LEU A 1 98 ? -13.086 9.727 1.226 1 93.19 98 LEU A N 1
ATOM 779 C CA . LEU A 1 98 ? -11.727 10.211 0.979 1 93.19 98 LEU A CA 1
ATOM 780 C C . LEU A 1 98 ? -10.695 9.164 1.382 1 93.19 98 LEU A C 1
ATOM 782 O O . LEU A 1 98 ? -9.82 8.812 0.591 1 93.19 98 LEU A O 1
ATOM 786 N N . ARG A 1 99 ? -10.836 8.664 2.576 1 86 99 ARG A N 1
ATOM 787 C CA . ARG A 1 99 ? -9.938 7.617 3.051 1 86 99 ARG A CA 1
ATOM 788 C C . ARG A 1 99 ? -9.906 6.441 2.08 1 86 99 ARG A C 1
ATOM 790 O O . ARG A 1 99 ? -8.828 5.934 1.744 1 86 99 ARG A O 1
ATOM 797 N N . ASN A 1 100 ? -11.023 6.02 1.639 1 79.44 100 ASN A N 1
ATOM 798 C CA . ASN A 1 100 ? -11.125 4.891 0.717 1 79.44 100 ASN A CA 1
ATOM 799 C C . ASN A 1 100 ? -10.414 5.184 -0.605 1 79.44 100 ASN A C 1
ATOM 801 O O . ASN A 1 100 ? -9.742 4.312 -1.16 1 79.44 100 ASN A O 1
ATOM 805 N N . ALA A 1 101 ? -10.625 6.387 -1.083 1 82.06 101 ALA A N 1
ATOM 806 C CA . ALA A 1 101 ? -9.969 6.77 -2.334 1 82.06 101 ALA A CA 1
ATOM 807 C C . ALA A 1 101 ? -8.453 6.695 -2.207 1 82.06 101 ALA A C 1
ATOM 809 O O . ALA A 1 101 ? -7.773 6.16 -3.088 1 82.06 101 ALA A O 1
ATOM 810 N N . ILE A 1 102 ? -7.891 7.258 -1.104 1 84.19 102 ILE A N 1
ATOM 811 C CA . ILE A 1 102 ? -6.445 7.27 -0.9 1 84.19 102 ILE A CA 1
ATOM 812 C C . ILE A 1 102 ? -5.945 5.844 -0.675 1 84.19 102 ILE A C 1
ATOM 814 O O . ILE A 1 102 ? -4.918 5.445 -1.232 1 84.19 102 ILE A O 1
ATOM 818 N N . THR A 1 103 ? -6.723 5.07 0.116 1 76.5 103 THR A N 1
ATOM 819 C CA . THR A 1 103 ? -6.355 3.682 0.364 1 76.5 103 THR A CA 1
ATOM 820 C C . THR A 1 103 ? -6.309 2.895 -0.942 1 76.5 103 THR A C 1
ATOM 822 O O . THR A 1 103 ? -5.367 2.135 -1.182 1 76.5 103 THR A O 1
ATOM 825 N N . ASN A 1 104 ? -7.18 3.15 -1.796 1 69.44 104 ASN A N 1
ATOM 826 C CA . ASN A 1 104 ? -7.23 2.455 -3.076 1 69.44 104 ASN A CA 1
ATOM 827 C C . ASN A 1 104 ? -6.07 2.855 -3.98 1 69.44 104 ASN A C 1
ATOM 829 O O . ASN A 1 104 ? -5.539 2.027 -4.723 1 69.44 104 ASN A O 1
ATOM 833 N N . ALA A 1 105 ? -5.719 4.133 -3.918 1 70.12 105 ALA A N 1
ATOM 834 C CA . ALA A 1 105 ? -4.586 4.613 -4.707 1 70.12 105 ALA A CA 1
ATOM 835 C C . ALA A 1 105 ? -3.275 4.02 -4.203 1 70.12 105 ALA A C 1
ATOM 837 O O . ALA A 1 105 ? -2.377 3.719 -4.992 1 70.12 105 ALA A O 1
ATOM 838 N N . VAL A 1 106 ? -3.131 3.945 -2.877 1 65.44 106 VAL A N 1
ATOM 839 C CA . VAL A 1 106 ? -1.935 3.365 -2.275 1 65.44 106 VAL A CA 1
ATOM 840 C C . VAL A 1 106 ? -1.815 1.896 -2.676 1 65.44 106 VAL A C 1
ATOM 842 O O . VAL A 1 106 ? -0.725 1.42 -3 1 65.44 106 VAL A O 1
ATOM 845 N N . LYS A 1 107 ? -2.893 1.262 -2.648 1 57.38 107 LYS A N 1
ATOM 846 C CA . LYS A 1 107 ? -2.924 -0.139 -3.061 1 57.38 107 LYS A CA 1
ATOM 847 C C . LYS A 1 107 ? -2.361 -0.311 -4.469 1 57.38 107 LYS A C 1
ATOM 849 O O . LYS A 1 107 ? -1.603 -1.248 -4.73 1 57.38 107 LYS A O 1
ATOM 854 N N . SER A 1 108 ? -2.895 0.591 -5.25 1 51.56 108 SER A N 1
ATOM 855 C CA . SER A 1 108 ? -2.428 0.532 -6.633 1 51.56 108 SER A CA 1
ATOM 856 C C . SER A 1 108 ? -0.925 0.769 -6.719 1 51.56 108 SER A C 1
ATOM 858 O O . SER A 1 108 ? -0.26 0.247 -7.617 1 51.56 108 SER A O 1
ATOM 860 N N . GLY A 1 109 ? -0.592 1.607 -5.797 1 49.25 109 GLY A N 1
ATOM 861 C CA . GLY A 1 109 ? 0.842 1.808 -5.664 1 49.25 109 GLY A CA 1
ATOM 862 C C . GLY A 1 109 ? 1.548 0.638 -5.004 1 49.25 109 GLY A C 1
ATOM 863 O O . GLY A 1 109 ? 2.779 0.58 -4.984 1 49.25 109 GLY A O 1
ATOM 864 N N . LEU A 1 110 ? 0.57 0.013 -4.211 1 53.25 110 LEU A N 1
ATOM 865 C CA . LEU A 1 110 ? 1.115 -1.245 -3.715 1 53.25 110 LEU A CA 1
ATOM 866 C C . LEU A 1 110 ? 1.71 -2.066 -4.852 1 53.25 110 LEU A C 1
ATOM 868 O O . LEU A 1 110 ? 1.332 -1.893 -6.012 1 53.25 110 LEU A O 1
ATOM 872 N N . ASN A 1 111 ? 2.861 -2.395 -4.609 1 59.69 111 ASN A N 1
ATOM 873 C CA . ASN A 1 111 ? 3.791 -2.898 -5.613 1 59.69 111 ASN A CA 1
ATOM 874 C C . ASN A 1 111 ? 3.156 -3.988 -6.473 1 59.69 111 ASN A C 1
ATOM 876 O O . ASN A 1 111 ? 3.859 -4.777 -7.102 1 59.69 111 ASN A O 1
ATOM 880 N N . VAL A 1 112 ? 1.623 -4.008 -6.344 1 72.12 112 VAL A N 1
ATOM 881 C CA . VAL A 1 112 ? 1.113 -5.008 -7.273 1 72.12 112 VAL A CA 1
ATOM 882 C C . VAL A 1 112 ? 0.947 -4.391 -8.656 1 72.12 112 VAL A C 1
ATOM 884 O O . VAL A 1 112 ? 0.141 -3.477 -8.844 1 72.12 112 VAL A O 1
ATOM 887 N N . HIS A 1 113 ? 1.583 -4.762 -9.617 1 75.94 113 HIS A N 1
ATOM 888 C CA . HIS A 1 113 ? 1.647 -4.195 -10.953 1 75.94 113 HIS A CA 1
ATOM 889 C C . HIS A 1 113 ? 0.649 -4.871 -11.891 1 75.94 113 HIS A C 1
ATOM 891 O O . HIS A 1 113 ? 0.078 -4.223 -12.766 1 75.94 113 HIS A O 1
ATOM 897 N N . VAL A 1 114 ? 0.44 -6.145 -11.734 1 83.81 114 VAL A N 1
ATOM 898 C CA . VAL A 1 114 ? -0.421 -6.93 -12.609 1 83.81 114 VAL A CA 1
ATOM 899 C C . VAL A 1 114 ? -1.324 -7.832 -11.766 1 83.81 114 VAL A C 1
ATOM 901 O O . VAL A 1 114 ? -0.862 -8.477 -10.82 1 83.81 114 VAL A O 1
ATOM 904 N N . THR A 1 115 ? -2.625 -7.73 -11.977 1 87.06 115 THR A N 1
ATOM 905 C CA . THR A 1 115 ? -3.576 -8.68 -11.414 1 87.06 115 THR A CA 1
ATOM 906 C C . THR A 1 115 ? -4.254 -9.492 -12.516 1 87.06 115 THR A C 1
ATOM 908 O O . THR A 1 115 ? -4.68 -8.93 -13.531 1 87.06 115 THR A O 1
ATOM 911 N N . MET A 1 116 ? -4.266 -10.789 -12.398 1 92.06 116 MET A N 1
ATOM 912 C CA . MET A 1 116 ? -4.957 -11.68 -13.32 1 92.06 116 MET A CA 1
ATOM 913 C C . M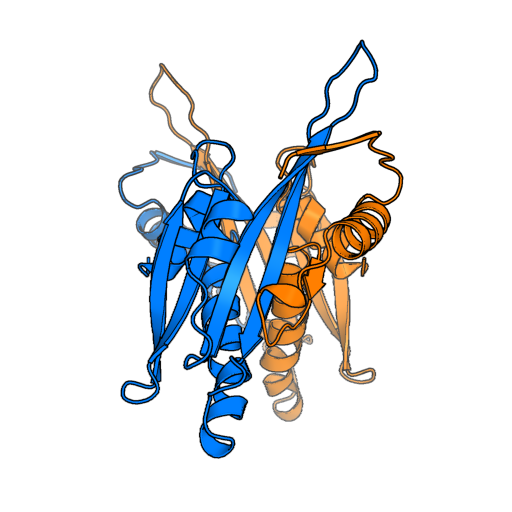ET A 1 116 ? -5.711 -12.766 -12.562 1 92.06 116 MET A C 1
ATOM 915 O O . MET A 1 116 ? -5.102 -13.602 -11.898 1 92.06 116 MET A O 1
ATOM 919 N N . GLU A 1 117 ? -7.059 -12.734 -12.648 1 93.56 117 GLU A N 1
ATOM 920 C CA . GLU A 1 117 ? -7.848 -13.773 -12 1 93.56 117 GLU A CA 1
ATOM 921 C C . GLU A 1 117 ? -7.758 -15.094 -12.758 1 93.56 117 GLU A C 1
ATOM 923 O O . GLU A 1 117 ? -7.871 -15.109 -13.992 1 93.56 117 GLU A O 1
ATOM 928 N N . ILE A 1 118 ? -7.504 -16.156 -12.086 1 97.06 118 ILE A N 1
ATOM 929 C CA . ILE A 1 118 ? -7.344 -17.469 -12.727 1 97.06 118 ILE A CA 1
ATOM 930 C C . ILE A 1 118 ? -8.156 -18.516 -11.969 1 97.06 118 ILE A C 1
ATOM 932 O O . ILE A 1 118 ? -8.508 -18.312 -10.805 1 97.06 118 ILE A O 1
ATOM 936 N N . THR A 1 119 ? -8.5 -19.672 -12.68 1 96.94 119 THR A N 1
ATOM 937 C CA . THR A 1 119 ? -9.266 -20.75 -12.07 1 96.94 119 THR A CA 1
ATOM 938 C C . THR A 1 119 ? -8.461 -22.047 -12.078 1 96.94 119 THR A C 1
ATOM 940 O O . THR A 1 119 ? -8.805 -23 -11.375 1 96.94 119 THR A O 1
ATOM 943 N N . SER A 1 120 ? -7.371 -22.125 -12.906 1 97.38 120 SER A N 1
ATOM 944 C CA . SER A 1 120 ? -6.445 -23.25 -12.984 1 97.38 120 SER A CA 1
ATOM 945 C C . SER A 1 120 ? -5.023 -22.781 -13.258 1 97.38 120 SER A C 1
ATOM 947 O O . SER A 1 120 ? -4.812 -21.656 -13.734 1 97.38 120 SER A O 1
ATOM 949 N N . VAL A 1 121 ? -4.066 -23.625 -12.859 1 96.62 121 VAL A N 1
ATOM 950 C CA . VAL A 1 121 ? -2.66 -23.312 -13.094 1 96.62 121 VAL A CA 1
ATOM 951 C C . VAL A 1 121 ? -2.41 -23.141 -14.586 1 96.62 121 VAL A C 1
ATOM 953 O O . VAL A 1 121 ? -1.569 -22.328 -14.992 1 96.62 121 VAL A O 1
ATOM 956 N N . GLU A 1 122 ? -3.23 -23.781 -15.438 1 96.12 122 GLU A N 1
ATOM 957 C CA . GLU A 1 122 ? -3.088 -23.719 -16.891 1 96.12 122 GLU A CA 1
ATOM 958 C C . GLU A 1 122 ? -3.453 -22.344 -17.422 1 96.12 122 GLU A C 1
ATOM 960 O O . GLU A 1 122 ? -3.08 -21.984 -18.547 1 96.12 122 GLU A O 1
ATOM 965 N N . ASP A 1 123 ? -4.168 -21.594 -16.672 1 96.25 123 ASP A N 1
ATOM 966 C CA . ASP A 1 123 ? -4.57 -20.25 -17.078 1 96.25 123 ASP A CA 1
ATOM 967 C C . ASP A 1 123 ? -3.387 -19.281 -17.047 1 96.25 123 ASP A C 1
ATOM 969 O O . ASP A 1 123 ? -3.451 -18.188 -17.625 1 96.25 123 ASP A O 1
ATOM 973 N N . ILE A 1 124 ? -2.334 -19.672 -16.281 1 96.56 124 ILE A N 1
ATOM 974 C CA . ILE A 1 124 ? -1.179 -18.797 -16.172 1 96.56 124 ILE A CA 1
ATOM 975 C C . ILE A 1 124 ? -0.361 -18.844 -17.453 1 96.56 124 ILE A C 1
ATOM 977 O O . ILE A 1 124 ? 0.383 -19.797 -17.688 1 96.56 124 ILE A O 1
ATOM 981 N N . LYS A 1 125 ? -0.547 -17.906 -18.25 1 95.94 125 LYS A N 1
ATOM 982 C CA . LYS A 1 125 ? 0.232 -17.75 -19.469 1 95.94 125 LYS A CA 1
ATOM 983 C C . LYS A 1 125 ? 1.313 -16.688 -19.297 1 95.94 125 LYS A C 1
ATOM 985 O O . LYS A 1 125 ? 1.015 -15.492 -19.25 1 95.94 125 LYS A O 1
ATOM 990 N N . VAL A 1 126 ? 2.523 -17.094 -19.312 1 95.5 126 VAL A N 1
ATOM 991 C CA . VAL A 1 126 ? 3.66 -16.219 -19.062 1 95.5 126 VAL A CA 1
ATOM 992 C C . VAL A 1 126 ? 3.727 -15.133 -20.125 1 95.5 126 VAL A C 1
ATOM 994 O O . VAL A 1 126 ? 4.059 -13.984 -19.812 1 95.5 126 VAL A O 1
ATOM 997 N N . ASP A 1 127 ? 3.367 -15.5 -21.344 1 95.56 127 ASP A N 1
ATOM 998 C CA . ASP A 1 127 ? 3.395 -14.516 -22.422 1 95.56 127 ASP A CA 1
ATOM 999 C C . ASP A 1 127 ? 2.406 -13.383 -22.141 1 95.56 127 ASP A C 1
ATOM 1001 O O . ASP A 1 127 ? 2.705 -12.211 -22.406 1 95.56 127 ASP A O 1
ATOM 1005 N N . GLU A 1 128 ? 1.221 -13.75 -21.703 1 95.38 128 GLU A N 1
ATOM 1006 C CA . GLU A 1 128 ? 0.224 -12.742 -21.375 1 95.38 128 GLU A CA 1
ATOM 1007 C C . GLU A 1 128 ? 0.678 -11.883 -20.188 1 95.38 128 GLU A C 1
ATOM 1009 O O . GLU A 1 128 ? 0.499 -10.664 -20.203 1 95.38 128 GLU A O 1
ATOM 1014 N N . LEU A 1 129 ? 1.244 -12.531 -19.141 1 94.56 129 LEU A N 1
ATOM 1015 C CA . LEU A 1 129 ? 1.758 -11.805 -17.984 1 94.56 129 LEU A CA 1
ATOM 1016 C C . LEU A 1 129 ? 2.852 -10.828 -18.406 1 94.56 129 LEU A C 1
ATOM 1018 O O . LEU A 1 129 ? 2.898 -9.695 -17.922 1 94.56 129 LEU A O 1
ATOM 1022 N N . GLU A 1 130 ? 3.723 -11.273 -19.312 1 94.12 130 GLU A N 1
ATOM 1023 C CA . GLU A 1 130 ? 4.805 -10.422 -19.797 1 94.12 130 GLU A CA 1
ATOM 1024 C C . GLU A 1 130 ? 4.258 -9.18 -20.5 1 94.12 130 GLU A C 1
ATOM 1026 O O . GLU A 1 130 ? 4.77 -8.07 -20.297 1 94.12 130 GLU A O 1
ATOM 1031 N N . LYS A 1 131 ? 3.24 -9.391 -21.328 1 93.56 131 LYS A N 1
ATOM 1032 C CA . LYS A 1 131 ? 2.623 -8.258 -22.016 1 93.56 131 LYS A CA 1
ATOM 1033 C C . LYS A 1 131 ? 2.08 -7.246 -21.016 1 93.56 131 LYS A C 1
ATOM 1035 O O . LYS A 1 131 ? 2.291 -6.039 -21.156 1 93.56 131 LYS A O 1
ATOM 1040 N N . ARG A 1 132 ? 1.412 -7.754 -19.984 1 87.81 132 ARG A N 1
ATOM 1041 C CA . ARG A 1 132 ? 0.855 -6.879 -18.953 1 87.81 132 ARG A CA 1
ATOM 1042 C C . ARG A 1 132 ? 1.961 -6.195 -18.156 1 87.81 132 ARG A C 1
ATOM 1044 O O . ARG A 1 132 ? 1.844 -5.02 -17.812 1 87.81 132 ARG A O 1
ATOM 1051 N N . LEU A 1 133 ? 3.051 -6.934 -17.891 1 88.81 133 LEU A N 1
ATOM 1052 C CA . LEU A 1 133 ? 4.184 -6.367 -17.172 1 88.81 133 LEU A CA 1
ATOM 1053 C C . LEU A 1 133 ? 4.863 -5.277 -17.984 1 88.81 133 LEU A C 1
ATOM 1055 O O . LEU A 1 133 ? 5.242 -4.234 -17.438 1 88.81 133 LEU A O 1
ATOM 1059 N N . LEU A 1 134 ? 4.98 -5.492 -19.281 1 86.81 134 LEU A N 1
ATOM 1060 C CA . LEU A 1 134 ? 5.594 -4.492 -20.156 1 86.81 134 LEU A CA 1
ATOM 1061 C C . LEU A 1 134 ? 4.785 -3.197 -20.141 1 86.81 134 LEU A C 1
ATOM 1063 O O . LEU A 1 134 ? 5.355 -2.105 -20.125 1 86.81 134 LEU A O 1
ATOM 1067 N N . ASN A 1 135 ? 3.469 -3.379 -20.172 1 81.38 135 ASN A N 1
ATOM 1068 C CA . ASN A 1 135 ? 2.611 -2.201 -20.078 1 81.38 135 ASN A CA 1
ATOM 1069 C C . ASN A 1 135 ? 2.812 -1.466 -18.766 1 81.38 135 ASN A C 1
ATOM 1071 O O . ASN A 1 135 ? 2.76 -0.236 -18.719 1 81.38 135 ASN A O 1
ATOM 1075 N N . ALA A 1 136 ? 3.07 -2.189 -17.688 1 75.12 136 ALA A N 1
ATOM 1076 C CA . ALA A 1 136 ? 3.236 -1.623 -16.344 1 75.12 136 ALA A CA 1
ATOM 1077 C C . ALA A 1 136 ? 4.586 -0.928 -16.203 1 75.12 136 ALA A C 1
ATOM 1079 O O . ALA A 1 136 ? 4.781 -0.105 -15.312 1 75.12 136 ALA A O 1
ATOM 1080 N N . CYS A 1 137 ? 5.535 -1.286 -17.078 1 74.31 137 CYS A N 1
ATOM 1081 C CA . CYS A 1 137 ? 6.895 -0.758 -17 1 74.31 137 CYS A CA 1
ATOM 1082 C C . CYS A 1 137 ? 6.949 0.687 -17.484 1 74.31 137 CYS A C 1
ATOM 1084 O O . CYS A 1 137 ? 7.914 1.401 -17.203 1 74.31 137 CYS A O 1
ATOM 1086 N N . GLY A 1 138 ? 5.895 1.177 -18.234 1 67.31 138 GLY A N 1
ATOM 1087 C CA . GLY A 1 138 ? 5.895 2.543 -18.734 1 67.31 138 GLY A CA 1
ATOM 1088 C C . GLY A 1 138 ? 7.016 2.816 -19.719 1 67.31 138 GLY A C 1
ATOM 1089 O O . GLY A 1 138 ? 7.168 2.104 -20.719 1 67.31 138 GLY A O 1
ATOM 1090 N N . SER A 1 139 ? 7.859 3.824 -19.375 1 69.69 139 SER A N 1
ATOM 1091 C CA . SER A 1 139 ? 8.945 4.211 -20.266 1 69.69 139 SER A CA 1
ATOM 1092 C C . SER A 1 139 ? 10.125 3.258 -20.156 1 69.69 139 SER A C 1
ATOM 1094 O O . SER A 1 139 ? 11.008 3.236 -21.016 1 69.69 139 SER A O 1
ATOM 1096 N N . HIS A 1 140 ? 10.102 2.473 -19.031 1 68.62 140 HIS A N 1
ATOM 1097 C CA . HIS A 1 140 ? 11.109 1.427 -18.875 1 68.62 140 HIS A CA 1
ATOM 1098 C C . HIS A 1 140 ? 10.828 0.252 -19.812 1 68.62 140 HIS A C 1
ATOM 1100 O O . HIS A 1 140 ? 9.719 -0.292 -19.812 1 68.62 140 HIS A O 1
ATOM 1106 N N . LYS A 1 141 ? 11.719 -0.022 -20.781 1 80.19 141 LYS A N 1
ATOM 1107 C CA . LYS A 1 141 ? 11.555 -1.121 -21.734 1 80.19 141 LYS A CA 1
ATOM 1108 C C . LYS A 1 141 ? 12.562 -2.234 -21.453 1 80.19 141 LYS A C 1
ATOM 1110 O O . LYS A 1 141 ? 13.594 -2.328 -22.125 1 80.19 141 LYS A O 1
ATOM 1115 N N . PRO A 1 142 ? 12.164 -3.092 -20.516 1 82.19 142 PRO A N 1
ATOM 1116 C CA . PRO A 1 142 ? 13.102 -4.184 -20.234 1 82.19 142 PRO A CA 1
ATOM 1117 C C . PRO A 1 142 ? 13.203 -5.184 -21.375 1 82.19 142 PRO A C 1
ATOM 1119 O O . PRO A 1 142 ? 12.312 -5.25 -22.219 1 82.19 142 PRO A O 1
ATOM 1122 N N . LYS A 1 143 ? 14.32 -5.953 -21.5 1 86.12 143 LYS A N 1
ATOM 1123 C CA . LYS A 1 143 ? 14.531 -6.977 -22.516 1 86.12 143 LYS A CA 1
ATOM 1124 C C . LYS A 1 143 ? 13.812 -8.273 -22.156 1 86.12 143 LYS A C 1
ATOM 1126 O O . LYS A 1 143 ? 13.586 -9.125 -23.016 1 86.12 143 LYS A O 1
ATOM 1131 N N . GLY A 1 144 ? 13.562 -8.406 -20.828 1 89.5 144 GLY A N 1
ATOM 1132 C CA . GLY A 1 144 ? 12.891 -9.602 -20.344 1 89.5 144 GLY A CA 1
ATOM 1133 C C . GLY A 1 144 ? 12.602 -9.555 -18.859 1 89.5 144 GLY A C 1
ATOM 1134 O O . GLY A 1 144 ? 12.695 -8.5 -18.234 1 89.5 144 GLY A O 1
ATOM 1135 N N . PHE A 1 145 ? 12.062 -10.602 -18.391 1 92.44 145 PHE A N 1
ATOM 1136 C CA . PHE A 1 145 ? 11.734 -10.719 -16.969 1 92.44 145 PHE A CA 1
ATOM 1137 C C . PHE A 1 145 ? 12.289 -12.023 -16.391 1 92.44 145 PHE A C 1
ATOM 1139 O O . PHE A 1 145 ? 12.328 -13.047 -17.078 1 92.44 145 PHE A O 1
ATOM 1146 N N . GLN A 1 146 ? 12.781 -11.945 -15.172 1 91.19 146 GLN A N 1
ATOM 1147 C CA . GLN A 1 146 ? 13.18 -13.109 -14.391 1 91.19 146 GLN A CA 1
ATOM 1148 C C . GLN A 1 146 ? 12.047 -13.57 -13.477 1 91.19 146 GLN A C 1
ATOM 1150 O O . GLN A 1 146 ? 11.648 -12.844 -12.562 1 91.19 146 GLN A O 1
ATOM 1155 N N . TRP A 1 147 ? 11.586 -14.852 -13.688 1 92.25 147 TRP A N 1
ATOM 1156 C CA . TRP A 1 147 ? 10.414 -15.391 -13 1 92.25 147 TRP A CA 1
ATOM 1157 C C . TRP A 1 147 ? 10.828 -16.234 -11.797 1 92.25 147 TRP A C 1
ATOM 1159 O O . TRP A 1 147 ? 11.773 -17.031 -11.883 1 92.25 147 TRP A O 1
ATOM 1169 N N . MET B 1 1 ? 2.076 -6.797 14.281 1 54.81 1 MET B N 1
ATOM 1170 C CA . MET B 1 1 ? 1.837 -7.059 12.859 1 54.81 1 MET B CA 1
ATOM 1171 C C . MET B 1 1 ? 1.288 -8.469 12.656 1 54.81 1 MET B C 1
ATOM 1173 O O . MET B 1 1 ? 1.687 -9.398 13.352 1 54.81 1 MET B O 1
ATOM 1177 N N . SER B 1 2 ? 0.268 -8.469 11.867 1 73.38 2 SER B N 1
ATOM 1178 C CA . SER B 1 2 ? -0.278 -9.789 11.57 1 73.38 2 SER B CA 1
ATOM 1179 C C . SER B 1 2 ? 0.724 -10.641 10.797 1 73.38 2 SER B C 1
ATOM 1181 O O . SER B 1 2 ? 1.695 -10.117 10.242 1 73.38 2 SER B O 1
ATOM 1183 N N . ASN B 1 3 ? 0.53 -11.953 10.914 1 84.88 3 ASN B N 1
ATOM 1184 C CA . ASN B 1 3 ? 1.375 -12.844 10.125 1 84.88 3 ASN B CA 1
ATOM 1185 C C . ASN B 1 3 ? 1.323 -12.492 8.641 1 84.88 3 ASN B C 1
ATOM 1187 O O . ASN B 1 3 ? 2.332 -12.594 7.938 1 84.88 3 ASN B O 1
ATOM 1191 N N . ILE B 1 4 ? 0.162 -12.031 8.227 1 87.44 4 ILE B N 1
ATOM 1192 C CA . ILE B 1 4 ? -0.011 -11.672 6.82 1 87.44 4 ILE B CA 1
ATOM 1193 C C . ILE B 1 4 ? 0.793 -10.414 6.508 1 87.44 4 ILE B C 1
ATOM 1195 O O . ILE B 1 4 ? 1.5 -10.359 5.496 1 87.44 4 ILE B O 1
ATOM 1199 N N . GLU B 1 5 ? 0.773 -9.469 7.387 1 80.12 5 GLU B N 1
ATOM 1200 C CA . GLU B 1 5 ? 1.537 -8.242 7.199 1 80.12 5 GLU B CA 1
ATOM 1201 C C . GLU B 1 5 ? 3.033 -8.523 7.121 1 80.12 5 GLU B C 1
ATOM 1203 O O . GLU B 1 5 ? 3.74 -7.949 6.293 1 80.12 5 GLU B O 1
ATOM 1208 N N . GLU B 1 6 ? 3.439 -9.367 7.984 1 83.19 6 GLU B N 1
ATOM 1209 C CA . GLU B 1 6 ? 4.855 -9.719 7.996 1 83.19 6 GLU B CA 1
ATOM 1210 C C . GLU B 1 6 ? 5.266 -10.398 6.691 1 83.19 6 GLU B C 1
ATOM 1212 O O . GLU B 1 6 ? 6.332 -10.109 6.148 1 83.19 6 GLU B O 1
ATOM 1217 N N . ALA B 1 7 ? 4.445 -11.328 6.188 1 89.5 7 ALA B N 1
ATOM 1218 C CA . ALA B 1 7 ? 4.73 -12.016 4.934 1 89.5 7 ALA B CA 1
ATOM 1219 C C . ALA B 1 7 ? 4.797 -11.039 3.768 1 89.5 7 ALA B C 1
ATOM 1221 O O . ALA B 1 7 ? 5.676 -11.141 2.91 1 89.5 7 ALA B O 1
ATOM 1222 N N . LEU B 1 8 ? 3.857 -10.117 3.777 1 86.31 8 LEU B N 1
ATOM 1223 C CA . LEU B 1 8 ? 3.814 -9.141 2.697 1 86.31 8 LEU B CA 1
ATOM 1224 C C . LEU B 1 8 ? 5 -8.188 2.781 1 86.31 8 LEU B C 1
ATOM 1226 O O . LEU B 1 8 ? 5.566 -7.797 1.756 1 86.31 8 LEU B O 1
ATOM 1230 N N . LYS B 1 9 ? 5.41 -7.828 3.986 1 79.06 9 LYS B N 1
ATOM 1231 C CA . LYS B 1 9 ? 6.602 -7.008 4.172 1 79.06 9 LYS B CA 1
ATOM 1232 C C . LYS B 1 9 ? 7.84 -7.703 3.613 1 79.06 9 LYS B C 1
ATOM 1234 O O . LYS B 1 9 ? 8.672 -7.074 2.953 1 79.06 9 LYS B O 1
ATOM 1239 N N . LYS B 1 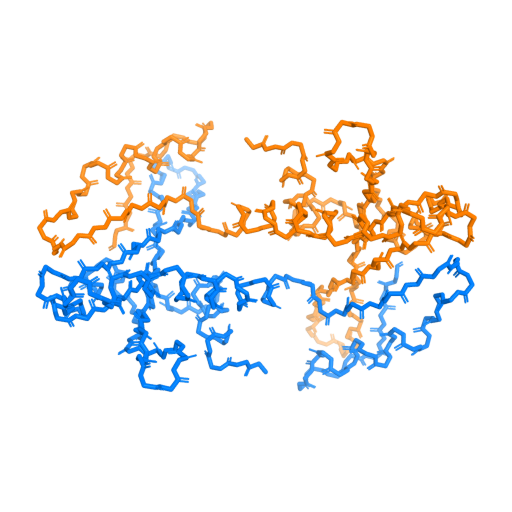10 ? 7.961 -8.938 3.947 1 85 10 LYS B N 1
ATOM 1240 C CA . LYS B 1 10 ? 9.078 -9.711 3.41 1 85 10 LYS B CA 1
ATOM 1241 C C . LYS B 1 10 ? 9.055 -9.727 1.884 1 85 10 LYS B C 1
ATOM 1243 O O . LYS B 1 10 ? 10.086 -9.523 1.238 1 85 10 LYS B O 1
ATOM 1248 N N . LEU B 1 11 ? 7.883 -9.953 1.278 1 88.81 11 LEU B N 1
ATOM 1249 C CA . LEU B 1 11 ? 7.742 -10.023 -0.172 1 88.81 11 LEU B CA 1
ATOM 1250 C C . LEU B 1 11 ? 8.133 -8.703 -0.82 1 88.81 11 LEU B C 1
ATOM 1252 O O . LEU B 1 11 ? 8.789 -8.68 -1.862 1 88.81 11 LEU B O 1
ATOM 1256 N N . PHE B 1 12 ? 7.836 -7.609 -0.153 1 80.44 12 PHE B N 1
ATOM 1257 C CA . PHE B 1 12 ? 8.016 -6.305 -0.781 1 80.44 12 PHE B CA 1
ATOM 1258 C C . PHE B 1 12 ? 9.352 -5.695 -0.383 1 80.44 12 PHE B C 1
ATOM 1260 O O . PHE B 1 12 ? 9.727 -4.629 -0.877 1 80.44 12 PHE B O 1
ATOM 1267 N N . SER B 1 13 ? 10.047 -6.457 0.479 1 74.12 13 SER B N 1
ATOM 1268 C CA . SER B 1 13 ? 11.359 -5.992 0.92 1 74.12 13 SER B CA 1
ATOM 1269 C C . SER B 1 13 ? 12.445 -6.355 -0.087 1 74.12 13 SER B C 1
ATOM 1271 O O . SER B 1 13 ? 12.492 -7.484 -0.575 1 74.12 13 SER B O 1
ATOM 1273 N N . HIS B 1 14 ? 13.336 -5.375 -0.328 1 70.12 14 HIS B N 1
ATOM 1274 C CA . HIS B 1 14 ? 14.477 -5.672 -1.189 1 70.12 14 HIS B CA 1
ATOM 1275 C C . HIS B 1 14 ? 15.586 -6.371 -0.412 1 70.12 14 HIS B C 1
ATOM 1277 O O . HIS B 1 14 ? 16.562 -6.844 -1.003 1 70.12 14 HIS B O 1
ATOM 1283 N N . LYS B 1 15 ? 15.383 -6.492 0.861 1 73.06 15 LYS B N 1
ATOM 1284 C CA . LYS B 1 15 ? 16.422 -7.086 1.703 1 73.06 15 LYS B CA 1
ATOM 1285 C C . LYS B 1 15 ? 16.094 -8.547 2.021 1 73.06 15 LYS B C 1
ATOM 1287 O O . LYS B 1 15 ? 16.938 -9.25 2.594 1 73.06 15 LYS B O 1
ATOM 1292 N N . ASP B 1 16 ? 14.891 -9 1.77 1 81.06 16 ASP B N 1
ATOM 1293 C CA . ASP B 1 16 ? 14.469 -10.375 2.02 1 81.06 16 ASP B CA 1
ATOM 1294 C C . ASP B 1 16 ? 14.445 -11.188 0.728 1 81.06 16 ASP B C 1
ATOM 1296 O O . ASP B 1 16 ? 14.195 -10.641 -0.35 1 81.06 16 ASP B O 1
ATOM 1300 N N . ASP B 1 17 ? 14.688 -12.492 0.812 1 93.44 17 ASP B N 1
ATOM 1301 C CA . ASP B 1 17 ? 14.758 -13.328 -0.379 1 93.44 17 ASP B CA 1
ATOM 1302 C C . ASP B 1 17 ? 13.375 -13.828 -0.785 1 93.44 17 ASP B C 1
ATOM 1304 O O . ASP B 1 17 ? 13.219 -14.484 -1.821 1 93.44 17 ASP B O 1
ATOM 1308 N N . THR B 1 18 ? 12.359 -13.477 -0.014 1 94.5 18 THR B N 1
ATOM 1309 C CA . THR B 1 18 ? 11.008 -13.93 -0.329 1 94.5 18 THR B CA 1
ATOM 1310 C C . THR B 1 18 ? 10.555 -13.391 -1.685 1 94.5 18 THR B C 1
ATOM 1312 O O . THR B 1 18 ? 10.633 -12.188 -1.935 1 94.5 18 THR B O 1
ATOM 1315 N N . LYS B 1 19 ? 10.094 -14.312 -2.561 1 96.25 19 LYS B N 1
ATOM 1316 C CA . LYS B 1 19 ? 9.672 -13.922 -3.904 1 96.25 19 LYS B CA 1
ATOM 1317 C C . LYS B 1 19 ? 8.219 -14.32 -4.164 1 96.25 19 LYS B C 1
ATOM 1319 O O . LYS B 1 19 ? 7.641 -13.938 -5.188 1 96.25 19 LYS B O 1
ATOM 1324 N N . SER B 1 20 ? 7.621 -15.094 -3.277 1 97.69 20 SER B N 1
ATOM 1325 C CA . SER B 1 20 ? 6.23 -15.484 -3.467 1 97.69 20 SER B CA 1
ATOM 1326 C C . SER B 1 20 ? 5.543 -15.742 -2.133 1 97.69 20 SER B C 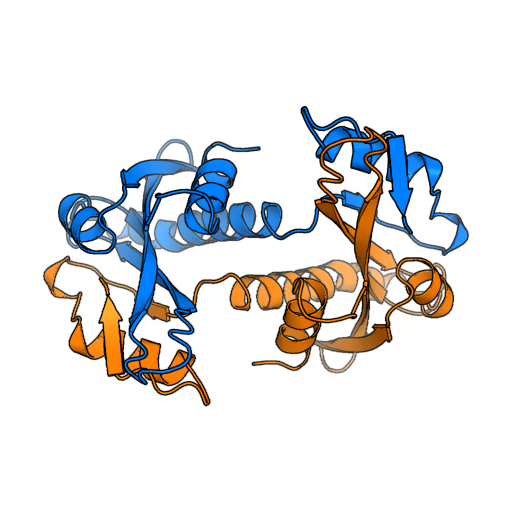1
ATOM 1328 O O . SER B 1 20 ? 6.168 -16.234 -1.19 1 97.69 20 SER B O 1
ATOM 1330 N N . VAL B 1 21 ? 4.301 -15.406 -2.049 1 96.75 21 VAL B N 1
ATOM 1331 C CA . VAL B 1 21 ? 3.416 -15.734 -0.937 1 96.75 21 VAL B CA 1
ATOM 1332 C C . VAL B 1 21 ? 2.066 -16.219 -1.472 1 96.75 21 VAL B C 1
ATOM 1334 O O . VAL B 1 21 ? 1.537 -15.641 -2.43 1 96.75 21 VAL B O 1
ATOM 1337 N N . VAL B 1 22 ? 1.521 -17.297 -0.858 1 98.56 22 VAL B N 1
ATOM 1338 C CA . VAL B 1 22 ? 0.213 -17.812 -1.236 1 98.56 22 VAL B CA 1
ATOM 1339 C C . VAL B 1 22 ? -0.713 -17.828 -0.022 1 98.56 22 VAL B C 1
ATOM 1341 O O . VAL B 1 22 ? -0.318 -18.25 1.067 1 98.56 22 VAL B O 1
ATOM 1344 N N . PHE B 1 23 ? -1.885 -17.297 -0.263 1 98.38 23 PHE B N 1
ATOM 1345 C CA . PHE B 1 23 ? -2.912 -17.219 0.769 1 98.38 23 PHE B CA 1
ATOM 1346 C C . PHE B 1 23 ? -4.109 -18.094 0.41 1 98.38 23 PHE B C 1
ATOM 1348 O O . PHE B 1 23 ? -4.383 -18.328 -0.769 1 98.38 23 PHE B O 1
ATOM 1355 N N . GLU B 1 24 ? -4.77 -18.516 1.449 1 98.81 24 GLU B N 1
ATOM 1356 C CA . GLU B 1 24 ? -6.039 -19.234 1.328 1 98.81 24 GLU B CA 1
ATOM 1357 C C . GLU B 1 24 ? -7.105 -18.609 2.225 1 98.81 24 GLU B C 1
ATOM 1359 O O . GLU B 1 24 ? -6.797 -18.094 3.301 1 98.81 24 GLU B O 1
ATOM 1364 N N . TRP B 1 25 ? -8.336 -18.703 1.74 1 98.56 25 TRP B N 1
ATOM 1365 C CA . TRP B 1 25 ? -9.445 -18.266 2.584 1 98.56 25 TRP B CA 1
ATOM 1366 C C . TRP B 1 25 ? -9.977 -19.422 3.422 1 98.56 25 TRP B C 1
ATOM 1368 O O . TRP B 1 25 ? -10.32 -20.484 2.885 1 98.56 25 TRP B O 1
ATOM 1378 N N . ASP B 1 26 ? -9.977 -19.328 4.727 1 98.25 26 ASP B N 1
ATOM 1379 C CA . ASP B 1 26 ? -10.656 -20.219 5.652 1 98.25 26 ASP B CA 1
ATOM 1380 C C . ASP B 1 26 ? -12.133 -19.875 5.77 1 98.25 26 ASP B C 1
ATOM 1382 O O . ASP B 1 26 ? -12.508 -18.938 6.484 1 98.25 26 ASP B O 1
ATOM 1386 N N . HIS B 1 27 ? -12.953 -20.625 5.105 1 96.81 27 HIS B N 1
ATOM 1387 C CA . HIS B 1 27 ? -14.383 -20.344 5.004 1 96.81 27 HIS B CA 1
ATOM 1388 C C . HIS B 1 27 ? -15.055 -20.438 6.367 1 96.81 27 HIS B C 1
ATOM 1390 O O . HIS B 1 27 ? -16.031 -19.719 6.637 1 96.81 27 HIS B O 1
ATOM 1396 N N . LYS B 1 28 ? -14.586 -21.344 7.125 1 96 28 LYS B N 1
ATOM 1397 C CA . LYS B 1 28 ? -15.195 -21.562 8.438 1 96 28 LYS B CA 1
ATOM 1398 C C . LYS B 1 28 ? -14.922 -20.391 9.375 1 96 28 LYS B C 1
ATOM 1400 O O . LYS B 1 28 ? -15.852 -19.844 9.984 1 96 28 LYS B O 1
ATOM 1405 N N . ASN B 1 29 ? -13.719 -19.984 9.461 1 96.06 29 ASN B N 1
ATOM 1406 C CA . ASN B 1 29 ? -13.305 -18.953 10.414 1 96.06 29 ASN B CA 1
ATOM 1407 C C . ASN B 1 29 ? -13.344 -17.562 9.797 1 96.06 29 ASN B C 1
ATOM 1409 O O . ASN B 1 29 ? -13.18 -16.562 10.5 1 96.06 29 ASN B O 1
ATOM 1413 N N . LYS B 1 30 ? -13.547 -17.484 8.516 1 94.88 30 LYS B N 1
ATOM 1414 C CA . LYS B 1 30 ? -13.656 -16.234 7.777 1 94.88 30 LYS B CA 1
ATOM 1415 C C . LYS B 1 30 ? -12.398 -15.391 7.926 1 94.88 30 LYS B C 1
ATOM 1417 O O . LYS B 1 30 ? -12.469 -14.203 8.25 1 94.88 30 LYS B O 1
ATOM 1422 N N . VAL B 1 31 ? -11.227 -16.031 7.719 1 94.25 31 VAL B N 1
ATOM 1423 C CA . VAL B 1 31 ? -9.938 -15.359 7.789 1 94.25 31 VAL B CA 1
ATOM 1424 C C . VAL B 1 31 ? -9.047 -15.828 6.641 1 94.25 31 VAL B C 1
ATOM 1426 O O . VAL B 1 31 ? -9.234 -16.922 6.102 1 94.25 31 VAL B O 1
ATOM 1429 N N . ALA B 1 32 ? -8.109 -14.992 6.27 1 95.38 32 ALA B N 1
ATOM 1430 C CA . ALA B 1 32 ? -7.051 -15.367 5.336 1 95.38 32 ALA B CA 1
ATOM 1431 C C . ALA B 1 32 ? -5.898 -16.062 6.066 1 95.38 32 ALA B C 1
ATOM 1433 O O . ALA B 1 32 ? -5.5 -15.625 7.152 1 95.38 32 ALA B O 1
ATOM 1434 N N . ILE B 1 33 ? -5.379 -17.141 5.492 1 97.44 33 ILE B N 1
ATOM 1435 C CA . ILE B 1 33 ? -4.227 -17.828 6.074 1 97.44 33 ILE B CA 1
ATOM 1436 C C . ILE B 1 33 ? -3.104 -17.906 5.043 1 97.44 33 ILE B C 1
ATOM 1438 O O . ILE B 1 33 ? -3.361 -17.984 3.84 1 97.44 33 ILE B O 1
ATOM 1442 N N . ILE B 1 34 ? -1.873 -17.922 5.535 1 98.06 34 ILE B N 1
ATOM 1443 C CA . ILE B 1 34 ? -0.715 -18.094 4.664 1 98.06 34 ILE B CA 1
ATOM 1444 C C . ILE B 1 34 ? -0.448 -19.594 4.473 1 98.06 34 ILE B C 1
ATOM 1446 O O . ILE B 1 34 ? -0.293 -20.328 5.445 1 98.06 34 ILE B O 1
ATOM 1450 N N . THR B 1 35 ? -0.376 -20.016 3.223 1 98.69 35 THR B N 1
ATOM 1451 C CA . THR B 1 35 ? -0.142 -21.438 2.967 1 98.69 35 THR B CA 1
ATOM 1452 C C . THR B 1 35 ? 1.262 -21.656 2.412 1 98.69 35 THR B C 1
ATOM 1454 O O . THR B 1 35 ? 1.757 -22.781 2.402 1 98.69 35 THR B O 1
ATOM 1457 N N . HIS B 1 36 ? 1.914 -20.578 1.947 1 98.44 36 HIS B N 1
ATOM 1458 C CA . HIS B 1 36 ? 3.256 -20.734 1.397 1 98.44 36 HIS B CA 1
ATOM 1459 C C . HIS B 1 36 ? 3.99 -19.406 1.354 1 98.44 36 HIS B C 1
ATOM 1461 O O . HIS B 1 36 ? 3.387 -18.359 1.066 1 98.44 36 HIS B O 1
ATOM 1467 N N . GLU B 1 37 ? 5.203 -19.375 1.707 1 98.06 37 GLU B N 1
ATOM 1468 C CA . GLU B 1 37 ? 6.199 -18.344 1.462 1 98.06 37 GLU B CA 1
ATOM 1469 C C . GLU B 1 37 ? 7.461 -18.922 0.837 1 98.06 37 GLU B C 1
ATOM 1471 O O . GLU B 1 37 ? 8.031 -19.891 1.361 1 98.06 37 GLU B O 1
ATOM 1476 N N . GLY B 1 38 ? 7.902 -18.375 -0.299 1 97.81 38 GLY B N 1
ATOM 1477 C CA . GLY B 1 38 ? 9.016 -19.031 -0.973 1 97.81 38 GLY B CA 1
ATOM 1478 C C . GLY B 1 38 ? 9.891 -18.062 -1.748 1 97.81 38 GLY B C 1
ATOM 1479 O O . GLY B 1 38 ? 9.609 -16.859 -1.805 1 97.81 38 GLY B O 1
ATOM 1480 N N . VAL B 1 39 ? 10.969 -18.672 -2.379 1 97.44 39 VAL B N 1
ATOM 1481 C CA . VAL B 1 39 ? 11.984 -17.844 -3.033 1 97.44 39 VAL B CA 1
ATOM 1482 C C . VAL B 1 39 ? 12.008 -18.156 -4.527 1 97.44 39 VAL B C 1
ATOM 1484 O O . VAL B 1 39 ? 12.859 -17.641 -5.258 1 97.44 39 VAL B O 1
ATOM 1487 N N . ASN B 1 40 ? 11.016 -18.906 -5 1 97.38 40 ASN B N 1
ATOM 1488 C CA . ASN B 1 40 ? 11.086 -19.328 -6.391 1 97.38 40 ASN B CA 1
ATOM 1489 C C . ASN B 1 40 ? 10.008 -18.672 -7.242 1 97.38 40 ASN B C 1
ATOM 1491 O O . ASN B 1 40 ? 9.656 -19.172 -8.312 1 97.38 40 ASN B O 1
ATOM 1495 N N . GLY B 1 41 ? 9.391 -17.656 -6.758 1 97.12 41 GLY B N 1
ATOM 1496 C CA . GLY B 1 41 ? 8.461 -16.859 -7.539 1 97.12 41 GLY B CA 1
ATOM 1497 C C . GLY B 1 41 ? 7.309 -17.672 -8.102 1 97.12 41 GLY B C 1
ATOM 1498 O O . GLY B 1 41 ? 6.621 -18.375 -7.355 1 97.12 41 GLY B O 1
ATOM 1499 N N . LEU B 1 42 ? 7.117 -17.531 -9.367 1 98 42 LEU B N 1
ATOM 1500 C CA . LEU B 1 42 ? 5.992 -18.141 -10.07 1 98 42 LEU B CA 1
ATOM 1501 C C . LEU B 1 42 ? 6 -19.656 -9.906 1 98 42 LEU B C 1
ATOM 1503 O O . LEU B 1 42 ? 4.941 -20.266 -9.789 1 98 42 LEU B O 1
ATOM 1507 N N . ASP B 1 43 ? 7.152 -20.234 -9.867 1 97.88 43 ASP B N 1
ATOM 1508 C CA . ASP B 1 43 ? 7.227 -21.688 -9.711 1 97.88 43 ASP B CA 1
ATOM 1509 C C . ASP B 1 43 ? 6.602 -22.141 -8.391 1 97.88 43 ASP B C 1
ATOM 1511 O O . ASP B 1 43 ? 5.902 -23.141 -8.344 1 97.88 43 ASP B O 1
ATOM 1515 N N . ASP B 1 44 ? 6.895 -21.453 -7.324 1 98.44 44 ASP B N 1
ATOM 1516 C CA . ASP B 1 44 ? 6.266 -21.75 -6.043 1 98.44 44 ASP B CA 1
ATOM 1517 C C . ASP B 1 44 ? 4.746 -21.625 -6.133 1 98.44 44 ASP B C 1
ATOM 1519 O O . ASP B 1 44 ? 4.012 -22.453 -5.594 1 98.44 44 ASP B O 1
ATOM 1523 N N . VAL B 1 45 ? 4.301 -20.562 -6.824 1 98.38 45 VAL B N 1
ATOM 1524 C CA . VAL B 1 45 ? 2.867 -20.328 -6.953 1 98.38 45 VAL B CA 1
ATOM 1525 C C . VAL B 1 45 ? 2.201 -21.5 -7.66 1 98.38 45 VAL B C 1
ATOM 1527 O O . VAL B 1 45 ? 1.21 -22.047 -7.176 1 98.38 45 VAL B O 1
ATOM 1530 N N . ARG B 1 46 ? 2.783 -21.938 -8.758 1 98.19 46 ARG B N 1
ATOM 1531 C CA . ARG B 1 46 ? 2.232 -23.047 -9.523 1 98.19 46 ARG B CA 1
ATOM 1532 C C . ARG B 1 46 ? 2.148 -24.312 -8.664 1 98.19 46 ARG B C 1
ATOM 1534 O O . ARG B 1 46 ? 1.191 -25.078 -8.781 1 98.19 46 ARG B O 1
ATOM 1541 N N . ALA B 1 47 ? 3.104 -24.469 -7.805 1 98.5 47 ALA B N 1
ATOM 1542 C CA . ALA B 1 47 ? 3.215 -25.703 -7.02 1 98.5 47 ALA B CA 1
ATOM 1543 C C . ALA B 1 47 ? 2.213 -25.703 -5.867 1 98.5 47 ALA B C 1
ATOM 1545 O O . ALA B 1 47 ? 1.931 -26.75 -5.285 1 98.5 47 ALA B O 1
ATOM 1546 N N . HIS B 1 48 ? 1.635 -24.578 -5.523 1 98.69 48 HIS B N 1
ATOM 1547 C CA . HIS B 1 48 ? 0.926 -24.531 -4.25 1 98.69 48 HIS B CA 1
ATOM 1548 C C . HIS B 1 48 ? -0.54 -24.156 -4.445 1 98.69 48 HIS B C 1
ATOM 1550 O O . HIS B 1 48 ? -1.285 -24.016 -3.475 1 98.69 48 HIS B O 1
ATOM 1556 N N . LEU B 1 49 ? -0.972 -23.922 -5.668 1 98.5 49 LEU B N 1
ATOM 1557 C CA . LEU B 1 49 ? -2.393 -23.688 -5.914 1 98.5 49 LEU B CA 1
ATOM 1558 C C . LEU B 1 49 ? -3.166 -25 -5.867 1 98.5 49 LEU B C 1
ATOM 1560 O O . LEU B 1 49 ? -2.662 -26.047 -6.301 1 98.5 49 LEU B O 1
ATOM 1564 N N . ASP B 1 50 ? -4.309 -24.984 -5.289 1 98.62 50 ASP B N 1
ATOM 1565 C CA . ASP B 1 50 ? -5.191 -26.125 -5.086 1 98.62 50 ASP B CA 1
ATOM 1566 C C . ASP B 1 50 ? -6.562 -25.875 -5.711 1 98.62 50 ASP B C 1
ATOM 1568 O O . ASP B 1 50 ? -7.266 -24.938 -5.332 1 98.62 50 ASP B O 1
ATOM 1572 N N . ALA B 1 51 ? -7.023 -26.75 -6.641 1 98.31 51 ALA B N 1
ATOM 1573 C CA . ALA B 1 51 ? -8.227 -26.562 -7.453 1 98.31 51 ALA B CA 1
ATOM 1574 C C . ALA B 1 51 ? -9.477 -26.547 -6.582 1 98.31 51 ALA B C 1
ATOM 1576 O O . ALA B 1 51 ? -10.547 -26.141 -7.035 1 98.31 51 ALA B O 1
ATOM 1577 N N . SER B 1 52 ? -9.406 -26.969 -5.324 1 98.56 52 SER B N 1
ATOM 1578 C CA . SER B 1 52 ? -10.578 -27.047 -4.465 1 98.56 52 SER B CA 1
ATOM 1579 C C . SER B 1 52 ? -10.648 -25.859 -3.51 1 98.56 52 SER B C 1
ATOM 1581 O O . SER B 1 52 ? -11.484 -25.844 -2.6 1 98.56 52 SER B O 1
ATOM 1583 N N . LYS B 1 53 ? -9.773 -24.891 -3.678 1 98.75 53 LYS B N 1
ATOM 1584 C CA . LYS B 1 53 ? -9.656 -23.828 -2.686 1 98.75 53 LYS B CA 1
ATOM 1585 C C . LYS B 1 53 ? -9.812 -22.453 -3.332 1 98.75 53 LYS B C 1
ATOM 1587 O O . LYS B 1 53 ? -9.641 -22.312 -4.547 1 98.75 53 LYS B O 1
ATOM 1592 N N . VAL B 1 54 ? -10.25 -21.438 -2.543 1 98.69 54 VAL B N 1
ATOM 1593 C CA . VAL B 1 54 ? -10.156 -20.016 -2.852 1 98.69 54 VAL B CA 1
ATOM 1594 C C . VAL B 1 54 ? -8.828 -19.469 -2.334 1 98.69 54 VAL B C 1
ATOM 1596 O O . VAL B 1 54 ? -8.562 -19.5 -1.129 1 98.69 54 VAL B O 1
ATOM 1599 N N . MET B 1 55 ? -7.949 -18.969 -3.256 1 98.81 55 MET B N 1
ATOM 1600 C CA . MET B 1 55 ? -6.582 -18.594 -2.916 1 98.81 55 MET B CA 1
ATOM 1601 C C . MET B 1 55 ? -6.195 -17.281 -3.6 1 98.81 55 MET B C 1
ATOM 1603 O O . MET B 1 55 ? -6.949 -16.766 -4.422 1 98.81 55 MET B O 1
ATOM 1607 N N . LEU B 1 56 ? -5.172 -16.656 -3.172 1 98.12 56 LEU B N 1
ATOM 1608 C CA . LEU B 1 56 ? -4.543 -15.492 -3.768 1 98.12 56 LEU B CA 1
ATOM 1609 C C . LEU B 1 56 ? -3.023 -15.578 -3.68 1 98.12 56 LEU B C 1
ATOM 1611 O O . LEU B 1 56 ? -2.469 -15.758 -2.592 1 98.12 56 LEU B O 1
ATOM 1615 N N . ALA B 1 57 ? -2.371 -15.562 -4.832 1 97.88 57 ALA B N 1
ATOM 1616 C CA . ALA B 1 57 ? -0.911 -15.594 -4.855 1 97.88 57 ALA B CA 1
ATOM 1617 C C . ALA B 1 57 ? -0.336 -14.227 -5.219 1 97.88 57 ALA B C 1
ATOM 1619 O O . ALA B 1 57 ? -0.895 -13.516 -6.059 1 97.88 57 ALA B O 1
ATOM 1620 N N . LEU B 1 58 ? 0.719 -13.875 -4.543 1 94.62 58 LEU B N 1
ATOM 1621 C CA . LEU B 1 58 ? 1.54 -12.711 -4.863 1 94.62 58 LEU B CA 1
ATOM 1622 C C . LEU B 1 58 ? 2.996 -13.109 -5.074 1 94.62 58 LEU B C 1
ATOM 1624 O O . LEU B 1 58 ? 3.541 -13.906 -4.305 1 94.62 58 LEU B O 1
ATOM 1628 N N . PHE B 1 59 ? 3.596 -12.602 -6.176 1 94.75 59 PHE B N 1
ATOM 1629 C CA . PHE B 1 59 ? 5.008 -12.914 -6.359 1 94.75 59 PHE B CA 1
ATOM 1630 C C . PHE B 1 59 ? 5.723 -11.781 -7.094 1 94.75 59 PHE B C 1
ATOM 1632 O O . PHE B 1 59 ? 5.082 -10.969 -7.762 1 94.75 59 PHE B O 1
ATOM 1639 N N . ALA B 1 60 ? 6.977 -11.773 -6.883 1 92.38 60 ALA B N 1
ATOM 1640 C CA . ALA B 1 60 ? 7.859 -10.758 -7.457 1 92.38 60 ALA B CA 1
ATOM 1641 C C . ALA B 1 60 ? 8.445 -11.227 -8.781 1 92.38 60 ALA B C 1
ATOM 1643 O O . ALA B 1 60 ? 8.75 -12.406 -8.953 1 92.38 60 ALA B O 1
ATOM 1644 N N . VAL B 1 61 ? 8.523 -10.344 -9.703 1 92.12 61 VAL B N 1
ATOM 1645 C CA . VAL B 1 61 ? 9.18 -10.531 -10.992 1 92.12 61 VAL B CA 1
ATOM 1646 C C . VAL B 1 61 ? 10.195 -9.414 -11.227 1 92.12 61 VAL B C 1
ATOM 1648 O O . VAL B 1 61 ? 9.906 -8.242 -11 1 92.12 61 VAL B O 1
ATOM 1651 N N . LYS B 1 62 ? 11.367 -9.789 -11.648 1 88.31 62 LYS B N 1
ATOM 1652 C CA . LYS B 1 62 ? 12.414 -8.789 -11.867 1 88.31 62 LYS B CA 1
ATOM 1653 C C . LYS B 1 62 ? 12.602 -8.523 -13.359 1 88.31 62 LYS B C 1
ATOM 1655 O O . LYS B 1 62 ? 12.594 -9.445 -14.172 1 88.31 62 LYS B O 1
ATOM 1660 N N . SER B 1 63 ? 12.75 -7.211 -13.633 1 86.06 63 SER B N 1
ATOM 1661 C CA . SER B 1 63 ? 13.07 -6.855 -15.008 1 86.06 63 SER B CA 1
ATOM 1662 C C . SER B 1 63 ? 14.539 -7.113 -15.32 1 86.06 63 SER B C 1
ATOM 1664 O O . SER B 1 63 ? 15.391 -7.012 -14.438 1 86.06 63 SER B O 1
ATOM 1666 N N . ILE B 1 64 ? 14.828 -7.633 -16.484 1 83.75 64 ILE B N 1
ATOM 1667 C CA . ILE B 1 64 ? 16.188 -7.812 -16.984 1 83.75 64 ILE B CA 1
ATOM 1668 C C . ILE B 1 64 ? 16.516 -6.703 -17.984 1 83.75 64 ILE B C 1
ATOM 1670 O O . ILE B 1 64 ? 15.898 -6.605 -19.031 1 83.75 64 ILE B O 1
ATOM 1674 N N . ASP B 1 65 ? 17.406 -5.773 -17.438 1 73.12 65 ASP B N 1
ATOM 1675 C CA . ASP B 1 65 ? 17.797 -4.695 -18.344 1 73.12 65 ASP B CA 1
ATOM 1676 C C . ASP B 1 65 ? 19.188 -4.949 -18.922 1 73.12 65 ASP B C 1
ATOM 1678 O O . ASP B 1 65 ? 20.031 -5.555 -18.266 1 73.12 65 ASP B O 1
ATOM 1682 N N . LYS B 1 66 ? 19.469 -5.508 -20.094 1 63.28 66 LYS B N 1
ATOM 1683 C CA . LYS B 1 66 ? 20.766 -5.859 -20.656 1 63.28 66 LYS B CA 1
ATOM 1684 C C . LYS B 1 66 ? 21.625 -4.617 -20.906 1 63.28 66 LYS B C 1
ATOM 1686 O O . LYS B 1 66 ? 22.766 -4.719 -21.344 1 63.28 66 LYS B O 1
ATOM 1691 N N . ASP B 1 67 ? 21.078 -3.463 -20.812 1 54.44 67 ASP B N 1
ATOM 1692 C CA . ASP B 1 67 ? 22.125 -2.598 -21.328 1 54.44 67 ASP B CA 1
ATOM 1693 C C . ASP B 1 67 ? 23.359 -2.627 -20.422 1 54.44 67 ASP B C 1
ATOM 1695 O O . ASP B 1 67 ? 23.234 -2.848 -19.203 1 54.44 67 ASP B O 1
ATOM 1699 N N . ASP B 1 68 ? 24.469 -3.012 -20.875 1 51.06 68 ASP B N 1
ATOM 1700 C CA . ASP B 1 68 ? 25.828 -3.09 -20.344 1 51.06 68 ASP B CA 1
ATOM 1701 C C . ASP B 1 68 ? 26.016 -2.158 -19.141 1 51.06 68 ASP B C 1
ATOM 1703 O O . ASP B 1 68 ? 26.891 -2.365 -18.312 1 51.06 68 ASP B O 1
ATOM 1707 N N . SER B 1 69 ? 25.578 -0.956 -19.094 1 52.09 69 SER B N 1
ATOM 1708 C CA . SER B 1 69 ? 26.156 0.022 -18.172 1 52.09 69 SER B CA 1
ATOM 1709 C C . SER B 1 69 ? 25.422 0.027 -16.844 1 52.09 69 SER B C 1
ATOM 1711 O O . SER B 1 69 ? 26.016 0.317 -15.797 1 52.09 69 SER B O 1
ATOM 1713 N N . VAL B 1 70 ? 24.219 0.217 -16.625 1 51.5 70 VAL B N 1
ATOM 1714 C CA . VAL B 1 70 ? 23.578 0.296 -15.312 1 51.5 70 VAL B CA 1
ATOM 1715 C C . VAL B 1 70 ? 22.438 -0.713 -15.234 1 51.5 70 VAL B C 1
ATOM 1717 O O . VAL B 1 70 ? 21.547 -0.716 -16.078 1 51.5 70 VAL B O 1
ATOM 1720 N N . GLU B 1 71 ? 22.656 -1.933 -14.812 1 51.47 71 GLU B N 1
ATOM 1721 C CA . GLU B 1 71 ? 21.672 -2.994 -14.633 1 51.47 71 GLU B CA 1
ATOM 1722 C C . GLU B 1 71 ? 20.547 -2.557 -13.695 1 51.47 71 GLU B C 1
ATOM 1724 O O . GLU B 1 71 ? 20.703 -2.611 -12.469 1 51.47 71 GLU B O 1
ATOM 1729 N N . THR B 1 72 ? 19.766 -1.406 -14 1 60.44 72 THR B N 1
ATOM 1730 C CA . THR B 1 72 ? 18.688 -1.067 -13.094 1 60.44 72 THR B CA 1
ATOM 1731 C C . THR B 1 72 ? 17.594 -2.139 -13.133 1 60.44 72 THR B C 1
ATOM 1733 O O . THR B 1 72 ? 16.969 -2.357 -14.164 1 60.44 72 THR B O 1
ATOM 1736 N N . GLN B 1 73 ? 17.766 -3.182 -12.219 1 74.38 73 GLN B N 1
ATOM 1737 C CA . GLN B 1 73 ? 16.734 -4.203 -12.062 1 74.38 73 GLN B CA 1
ATOM 1738 C C . GLN B 1 73 ? 15.57 -3.693 -11.219 1 74.38 73 GLN B C 1
ATOM 1740 O O . GLN B 1 73 ? 15.773 -3.238 -10.086 1 74.38 73 GLN B O 1
ATOM 1745 N N . ARG B 1 74 ? 14.438 -3.545 -11.898 1 74.81 74 ARG B N 1
ATOM 1746 C CA . ARG B 1 74 ? 13.234 -3.188 -11.164 1 74.81 74 ARG B CA 1
ATOM 1747 C C . ARG B 1 74 ? 12.406 -4.426 -10.828 1 74.81 74 ARG B C 1
ATOM 1749 O O . ARG B 1 74 ? 12.414 -5.406 -11.578 1 74.81 74 ARG B O 1
ATOM 1756 N N . THR B 1 75 ? 11.875 -4.402 -9.648 1 83.38 75 THR B N 1
ATOM 1757 C CA . THR B 1 75 ? 10.992 -5.477 -9.211 1 83.38 75 THR B CA 1
ATOM 1758 C C . THR B 1 75 ? 9.531 -5.102 -9.438 1 83.38 75 THR B C 1
ATOM 1760 O O . THR B 1 75 ? 9.117 -3.98 -9.133 1 83.38 75 THR B O 1
ATOM 1763 N N . TYR B 1 76 ? 8.797 -6.008 -10.047 1 84.19 76 TYR B N 1
ATOM 1764 C CA . TYR B 1 76 ? 7.359 -5.895 -10.234 1 84.19 76 TYR B CA 1
ATOM 1765 C C . TYR B 1 76 ? 6.625 -7 -9.484 1 84.19 76 TYR B C 1
ATOM 1767 O O . TYR B 1 76 ? 7.164 -8.086 -9.289 1 84.19 76 TYR B O 1
ATOM 1775 N N . TYR B 1 77 ? 5.375 -6.754 -9.133 1 87.88 77 TYR B N 1
ATOM 1776 C CA . TYR B 1 77 ? 4.602 -7.707 -8.344 1 87.88 77 TYR B CA 1
ATOM 1777 C C . TYR B 1 77 ? 3.312 -8.086 -9.062 1 87.88 77 TYR B C 1
ATOM 1779 O O . TYR B 1 77 ? 2.598 -7.219 -9.57 1 87.88 77 TYR B O 1
ATOM 1787 N N . VAL B 1 78 ? 3.111 -9.391 -9.109 1 91.38 78 VAL B N 1
ATOM 1788 C CA . VAL B 1 78 ? 1.938 -9.969 -9.75 1 91.38 78 VAL B CA 1
ATOM 1789 C C . VAL B 1 78 ? 1.021 -10.586 -8.703 1 91.38 78 VAL B C 1
ATOM 1791 O O . VAL B 1 78 ? 1.488 -11.273 -7.789 1 91.38 78 VAL B O 1
ATOM 1794 N N . GLN B 1 79 ? -0.225 -10.227 -8.797 1 92.12 79 GLN B N 1
ATOM 1795 C CA . GLN B 1 79 ? -1.251 -10.844 -7.957 1 92.12 79 GLN B CA 1
ATOM 1796 C C . GLN B 1 79 ? -2.16 -11.75 -8.781 1 92.12 79 GLN B C 1
ATOM 1798 O O . GLN B 1 79 ? -2.68 -11.344 -9.82 1 92.12 79 GLN B O 1
ATOM 1803 N N . LEU B 1 80 ? -2.332 -13.008 -8.297 1 95.81 80 LEU B N 1
ATOM 1804 C CA . LEU B 1 80 ? -3.203 -13.977 -8.961 1 95.81 80 LEU B CA 1
ATOM 1805 C C . LEU B 1 80 ? -4.332 -14.406 -8.031 1 95.81 80 LEU B C 1
ATOM 1807 O O . LEU B 1 80 ? -4.219 -15.422 -7.34 1 95.81 80 LEU B O 1
ATOM 1811 N N . PRO B 1 81 ? -5.422 -13.609 -8.008 1 96.62 81 PRO B N 1
ATOM 1812 C CA . PRO B 1 81 ? -6.609 -14.188 -7.375 1 96.62 81 PRO B CA 1
ATOM 1813 C C . PRO B 1 81 ? -7.039 -15.508 -8.016 1 96.62 81 PRO B C 1
ATOM 1815 O O . PRO B 1 81 ? -7.035 -15.633 -9.242 1 96.62 81 PRO B O 1
ATOM 1818 N N . PHE B 1 82 ? -7.375 -16.531 -7.164 1 98.5 82 PHE B N 1
ATOM 1819 C CA . PHE B 1 82 ? -7.566 -17.891 -7.648 1 98.5 82 PHE B CA 1
ATOM 1820 C C . PHE B 1 82 ? -8.805 -18.516 -7.02 1 98.5 82 PHE B C 1
ATOM 1822 O O . PHE B 1 82 ? -8.906 -18.609 -5.797 1 98.5 82 PHE B O 1
ATOM 1829 N N . VAL B 1 83 ? -9.719 -18.828 -7.883 1 98.56 83 VAL B N 1
ATOM 1830 C CA . VAL B 1 83 ? -10.852 -19.672 -7.492 1 98.56 83 VAL B CA 1
ATOM 1831 C C . VAL B 1 83 ? -10.773 -21 -8.227 1 98.56 83 VAL B C 1
ATOM 1833 O O . VAL B 1 83 ? -11.133 -21.094 -9.406 1 98.56 83 VAL B O 1
ATOM 1836 N N . GLY B 1 84 ? -10.336 -22.062 -7.52 1 98.31 84 GLY B N 1
ATOM 1837 C CA . GLY B 1 84 ? -10.164 -23.375 -8.148 1 98.31 84 GLY B CA 1
ATOM 1838 C C . GLY B 1 84 ? -11.43 -23.891 -8.797 1 98.31 84 GLY B C 1
ATOM 1839 O O . GLY B 1 84 ? -12.539 -23.625 -8.312 1 98.31 84 GLY B O 1
ATOM 1840 N N . VAL B 1 85 ? -11.281 -24.672 -9.773 1 97.44 85 VAL B N 1
ATOM 1841 C CA . VAL B 1 85 ? -12.391 -25.125 -10.609 1 97.44 85 VAL B CA 1
ATOM 1842 C C . VAL B 1 85 ? -13.32 -26.016 -9.789 1 97.44 85 VAL B C 1
ATOM 1844 O O . VAL B 1 85 ? -14.516 -26.109 -10.078 1 97.44 85 VAL B O 1
ATOM 1847 N N . ASN B 1 86 ? -12.812 -26.594 -8.672 1 98.19 86 ASN B N 1
ATOM 1848 C CA . ASN B 1 86 ? -13.594 -27.547 -7.883 1 98.19 86 ASN B CA 1
ATOM 1849 C C . ASN B 1 86 ? -14.25 -26.859 -6.684 1 98.19 86 ASN B C 1
ATOM 1851 O O . ASN B 1 86 ? -14.867 -27.516 -5.848 1 98.19 86 ASN B O 1
ATOM 1855 N N . VAL B 1 87 ? -14.125 -25.578 -6.562 1 98 87 VAL B N 1
ATOM 1856 C CA . VAL B 1 87 ? -14.758 -24.859 -5.469 1 98 87 VAL B CA 1
ATOM 1857 C C . VAL B 1 87 ? -16.266 -24.812 -5.68 1 98 87 VAL B C 1
ATOM 1859 O O . VAL B 1 87 ? -16.734 -24.547 -6.789 1 98 87 VAL B O 1
ATOM 1862 N N . LYS B 1 88 ? -17 -25.078 -4.613 1 97.56 88 LYS B N 1
ATOM 1863 C CA . LYS B 1 88 ? -18.453 -24.984 -4.668 1 97.56 88 LYS B CA 1
ATOM 1864 C C . LYS B 1 88 ? -18.906 -23.562 -5.008 1 97.56 88 LYS B C 1
ATOM 1866 O O . LYS B 1 88 ? -18.344 -22.594 -4.52 1 97.56 88 LYS B O 1
ATOM 1871 N N . PRO B 1 89 ? -19.953 -23.469 -5.84 1 96.25 89 PRO B N 1
ATOM 1872 C CA . PRO B 1 89 ? -20.406 -22.172 -6.316 1 96.25 89 PRO B CA 1
ATOM 1873 C C . PRO B 1 89 ? -20.688 -21.188 -5.18 1 96.25 89 PRO B C 1
ATOM 1875 O O . PRO B 1 89 ? -20.344 -20 -5.281 1 96.25 89 PRO B O 1
ATOM 1878 N N . LEU B 1 90 ? -21.172 -21.688 -3.986 1 95.31 90 LEU B N 1
ATOM 1879 C CA . LEU B 1 90 ? -21.578 -20.828 -2.875 1 95.31 90 LEU B CA 1
ATOM 1880 C C . LEU B 1 90 ? -20.359 -20.203 -2.197 1 95.31 90 LEU B C 1
ATOM 1882 O O . LEU B 1 90 ? -20.484 -19.188 -1.517 1 95.31 90 LEU B O 1
ATOM 1886 N N . LEU B 1 91 ? -19.219 -20.766 -2.406 1 97.12 91 LEU B N 1
ATOM 1887 C CA . LEU B 1 91 ? -18.031 -20.312 -1.697 1 97.12 91 LEU B CA 1
ATOM 1888 C C . LEU B 1 91 ? -17.172 -19.422 -2.586 1 97.12 91 LEU B C 1
ATOM 1890 O O . LEU B 1 91 ? -16.203 -18.812 -2.117 1 97.12 91 LEU B O 1
ATOM 1894 N N . ARG B 1 92 ? -17.531 -19.25 -3.828 1 96.44 92 ARG B N 1
ATOM 1895 C CA . ARG B 1 92 ? -16.703 -18.547 -4.805 1 96.44 92 ARG B CA 1
ATOM 1896 C C . ARG B 1 92 ? -16.672 -17.047 -4.516 1 96.44 92 ARG B C 1
ATOM 1898 O O . ARG B 1 92 ? -15.68 -16.391 -4.816 1 96.44 92 ARG B O 1
ATOM 1905 N N . ARG B 1 93 ? -17.641 -16.578 -3.865 1 92.06 93 ARG B N 1
ATOM 1906 C CA . ARG B 1 93 ? -17.719 -15.156 -3.566 1 92.06 93 ARG B CA 1
ATOM 1907 C C . ARG B 1 93 ? -16.703 -14.766 -2.492 1 92.06 93 ARG B C 1
ATOM 1909 O O . ARG B 1 93 ? -16.328 -13.594 -2.369 1 92.06 93 ARG B O 1
ATOM 1916 N N . ASP B 1 94 ? -16.141 -15.719 -1.827 1 95.75 94 ASP B N 1
ATOM 1917 C CA . ASP B 1 94 ? -15.219 -15.445 -0.726 1 95.75 94 ASP B CA 1
ATOM 1918 C C . ASP B 1 94 ? -13.867 -14.953 -1.244 1 95.75 94 ASP B C 1
ATOM 1920 O O . ASP B 1 94 ? -13.031 -14.484 -0.468 1 95.75 94 ASP B O 1
ATOM 1924 N N . LEU B 1 95 ? -13.68 -15.07 -2.586 1 95.12 95 LEU B N 1
ATOM 1925 C CA . LEU B 1 95 ? -12.492 -14.445 -3.158 1 95.12 95 LEU B CA 1
ATOM 1926 C C . LEU B 1 95 ? -12.422 -12.961 -2.791 1 95.12 95 LEU B C 1
ATOM 1928 O O . LEU B 1 95 ? -11.352 -12.445 -2.494 1 95.12 95 LEU B O 1
ATOM 1932 N N . ASN B 1 96 ? -13.578 -12.297 -2.768 1 88.62 96 ASN B N 1
ATOM 1933 C CA . ASN B 1 96 ? -13.609 -10.883 -2.428 1 88.62 96 ASN B CA 1
ATOM 1934 C C . ASN B 1 96 ? -13.195 -10.641 -0.979 1 88.62 96 ASN B C 1
ATOM 1936 O O . ASN B 1 96 ? -12.5 -9.664 -0.681 1 88.62 96 ASN B O 1
ATOM 1940 N N . SER B 1 97 ? -13.617 -11.508 -0.053 1 89 97 SER B N 1
ATOM 1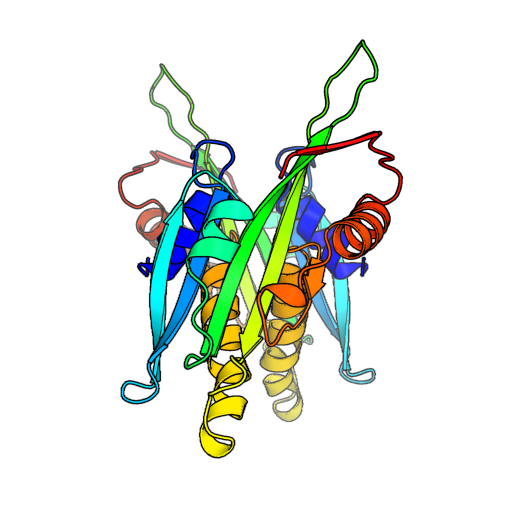941 C CA . SER B 1 97 ? -13.219 -11.414 1.348 1 89 97 SER B CA 1
ATOM 1942 C C . SER B 1 97 ? -11.711 -11.609 1.508 1 89 97 SER B C 1
ATOM 1944 O O . SER B 1 97 ? -11.07 -10.906 2.287 1 89 97 SER B O 1
ATOM 1946 N N . LEU B 1 98 ? -11.188 -12.602 0.744 1 93.38 98 LEU B N 1
ATOM 1947 C CA . LEU B 1 98 ? -9.75 -12.844 0.769 1 93.38 98 LEU B CA 1
ATOM 1948 C C . LEU B 1 98 ? -8.992 -11.633 0.234 1 93.38 98 LEU B C 1
ATOM 1950 O O . LEU B 1 98 ? -8.07 -11.141 0.885 1 93.38 98 LEU B O 1
ATOM 1954 N N . ARG B 1 99 ? -9.391 -11.172 -0.914 1 86.19 99 ARG B N 1
ATOM 1955 C CA . ARG B 1 99 ? -8.766 -9.984 -1.499 1 86.19 99 ARG B CA 1
ATOM 1956 C C . ARG B 1 99 ? -8.789 -8.82 -0.52 1 86.19 99 ARG B C 1
ATOM 1958 O O . ARG B 1 99 ? -7.777 -8.133 -0.341 1 86.19 99 ARG B O 1
ATOM 1965 N N . ASN B 1 100 ? -9.875 -8.586 0.096 1 79.38 100 ASN B N 1
ATOM 1966 C CA . ASN B 1 100 ? -10.023 -7.492 1.047 1 79.38 100 ASN B CA 1
ATOM 1967 C C . ASN B 1 100 ? -9.086 -7.652 2.238 1 79.38 100 ASN B C 1
ATOM 1969 O O . ASN B 1 100 ? -8.5 -6.676 2.705 1 79.38 100 ASN B O 1
ATOM 1973 N N . ALA B 1 101 ? -9.008 -8.867 2.719 1 82.25 101 ALA B N 1
ATOM 1974 C CA . ALA B 1 101 ? -8.117 -9.125 3.846 1 82.25 101 ALA B CA 1
ATOM 1975 C C . ALA B 1 101 ? -6.672 -8.797 3.49 1 82.25 101 ALA B C 1
ATOM 1977 O O . ALA B 1 101 ? -5.969 -8.148 4.27 1 82.25 101 ALA B O 1
ATOM 1978 N N . ILE B 1 102 ? -6.199 -9.266 2.299 1 84.31 102 ILE B N 1
ATOM 1979 C CA . ILE B 1 102 ? -4.824 -9.023 1.878 1 84.31 102 ILE B CA 1
ATOM 1980 C C . ILE B 1 102 ? -4.617 -7.539 1.607 1 84.31 102 ILE B C 1
ATOM 1982 O O . ILE B 1 102 ? -3.602 -6.965 2.01 1 84.31 102 ILE B O 1
ATOM 1986 N N . THR B 1 103 ? -5.621 -6.91 0.962 1 76.44 103 THR B N 1
ATOM 1987 C CA . THR B 1 103 ? -5.543 -5.48 0.687 1 76.44 103 THR B CA 1
ATOM 1988 C C . THR B 1 103 ? -5.43 -4.688 1.985 1 76.44 103 THR B C 1
ATOM 1990 O O . THR B 1 103 ? -4.613 -3.771 2.09 1 76.44 103 THR B O 1
ATOM 1993 N N . ASN B 1 104 ? -6.102 -5.078 2.953 1 69.5 104 ASN B N 1
ATOM 1994 C CA . ASN B 1 104 ? -6.074 -4.391 4.238 1 69.5 104 ASN B CA 1
ATOM 1995 C C . ASN B 1 104 ? -4.738 -4.582 4.949 1 69.5 104 ASN B C 1
ATOM 1997 O O . ASN B 1 104 ? -4.246 -3.668 5.617 1 69.5 104 ASN B O 1
ATOM 2001 N N . ALA B 1 105 ? -4.188 -5.789 4.812 1 70.38 105 ALA B N 1
ATOM 2002 C CA . ALA B 1 105 ? -2.881 -6.059 5.41 1 70.38 105 ALA B CA 1
ATOM 2003 C C . ALA B 1 105 ? -1.784 -5.25 4.723 1 70.38 105 ALA B C 1
ATOM 2005 O O . ALA B 1 105 ? -0.84 -4.797 5.375 1 70.38 105 ALA B O 1
ATOM 2006 N N . VAL B 1 106 ? -1.869 -5.164 3.4 1 65.44 106 VAL B N 1
ATOM 2007 C CA . VAL B 1 106 ? -0.895 -4.391 2.637 1 65.44 106 VAL B CA 1
ATOM 2008 C C . VAL B 1 106 ? -0.972 -2.92 3.039 1 65.44 106 VAL B C 1
ATOM 2010 O O . VAL B 1 106 ? 0.057 -2.258 3.197 1 65.44 106 VAL B O 1
ATOM 2013 N N . LYS B 1 107 ? -2.135 -2.473 3.182 1 57.59 107 LYS B N 1
ATOM 2014 C CA . LYS B 1 107 ? -2.346 -1.096 3.619 1 57.59 107 LYS B CA 1
ATOM 2015 C C . LYS B 1 107 ? -1.614 -0.817 4.93 1 57.59 107 LYS B C 1
ATOM 2017 O O . LYS B 1 107 ? -0.999 0.239 5.09 1 57.59 107 LYS B O 1
ATOM 2022 N N . SER B 1 108 ? -1.855 -1.791 5.762 1 51.59 108 SER B N 1
ATOM 2023 C CA . SER B 1 108 ? -1.204 -1.643 7.059 1 51.59 108 SER B CA 1
ATOM 2024 C C . SER B 1 108 ? 0.314 -1.617 6.914 1 51.59 108 SER B C 1
ATOM 2026 O O . SER B 1 108 ? 1.007 -0.98 7.711 1 51.59 108 SER B O 1
ATOM 2028 N N . GLY B 1 109 ? 0.652 -2.391 5.941 1 49.19 109 GLY B N 1
ATOM 2029 C CA . GLY B 1 109 ? 2.062 -2.344 5.594 1 49.19 109 GLY B CA 1
ATOM 2030 C C . GLY B 1 109 ? 2.455 -1.078 4.855 1 49.19 109 GLY B C 1
ATOM 2031 O O . GLY B 1 109 ? 3.643 -0.81 4.656 1 49.19 109 GLY B O 1
ATOM 2032 N N . LEU B 1 110 ? 1.288 -0.638 4.207 1 53.19 110 LEU B N 1
ATOM 2033 C CA . LEU B 1 110 ? 1.535 0.69 3.656 1 53.19 110 LEU B CA 1
ATOM 2034 C C . LEU B 1 110 ? 2.135 1.613 4.711 1 53.19 110 LEU B C 1
ATOM 2036 O O . LEU B 1 110 ? 1.966 1.384 5.91 1 53.19 110 LEU B O 1
ATOM 2040 N N . ASN B 1 111 ? 3.131 2.166 4.285 1 59.69 111 ASN B N 1
ATOM 2041 C CA . ASN B 1 111 ? 4.105 2.836 5.141 1 59.69 111 ASN B CA 1
ATOM 2042 C C . ASN B 1 111 ? 3.432 3.818 6.094 1 59.69 111 ASN B C 1
ATOM 2044 O O . ASN B 1 111 ? 4.078 4.734 6.605 1 59.69 111 ASN B O 1
ATOM 2048 N N . VAL B 1 112 ? 1.923 3.574 6.195 1 72.12 112 VAL B N 1
ATOM 2049 C CA . VAL B 1 112 ? 1.4 4.496 7.195 1 72.12 112 VAL B CA 1
ATOM 2050 C C . VAL B 1 112 ? 1.554 3.889 8.586 1 72.12 112 VAL B C 1
ATOM 2052 O O . VAL B 1 112 ? 0.951 2.857 8.891 1 72.12 112 VAL B O 1
ATOM 2055 N N . HIS B 1 113 ? 2.266 4.379 9.422 1 76.5 113 HIS B N 1
ATOM 2056 C CA . HIS B 1 113 ? 2.629 3.855 10.734 1 76.5 113 HIS B CA 1
ATOM 2057 C C . HIS B 1 113 ? 1.683 4.371 11.812 1 76.5 113 HIS B C 1
ATOM 2059 O O . HIS B 1 113 ? 1.369 3.648 12.758 1 76.5 113 HIS B O 1
ATOM 2065 N N . VAL B 1 114 ? 1.246 5.582 11.711 1 83.81 114 VAL B N 1
ATOM 2066 C CA . VAL B 1 114 ? 0.41 6.23 12.711 1 83.81 114 VAL B CA 1
ATOM 2067 C C . VAL B 1 114 ? -0.75 6.953 12.031 1 83.81 114 VAL B C 1
ATOM 2069 O O . VAL B 1 114 ? -0.556 7.652 11.039 1 83.81 114 VAL B O 1
ATOM 2072 N N . THR B 1 115 ? -1.969 6.637 12.438 1 87.25 115 THR B N 1
ATOM 2073 C CA . THR B 1 115 ? -3.143 7.402 12.039 1 87.25 115 THR B CA 1
ATOM 2074 C C . THR B 1 115 ? -3.771 8.102 13.234 1 87.25 115 THR B C 1
ATOM 2076 O O . THR B 1 115 ? -3.934 7.5 14.297 1 87.25 115 THR B O 1
ATOM 2079 N N . MET B 1 116 ? -4.031 9.375 13.125 1 92.19 116 MET B N 1
ATOM 2080 C CA . MET B 1 116 ? -4.715 10.156 14.148 1 92.19 116 MET B CA 1
ATOM 2081 C C . MET B 1 116 ? -5.754 11.086 13.523 1 92.19 116 MET B C 1
ATOM 2083 O O . MET B 1 116 ? -5.406 12 12.773 1 92.19 116 MET B O 1
ATOM 2087 N N . GLU B 1 117 ? -7.043 10.828 13.82 1 93.69 117 GLU B N 1
ATOM 2088 C CA . GLU B 1 117 ? -8.094 11.703 13.312 1 93.69 117 GLU B CA 1
ATOM 2089 C C . GLU B 1 117 ? -8.109 13.031 14.055 1 93.69 117 GLU B C 1
ATOM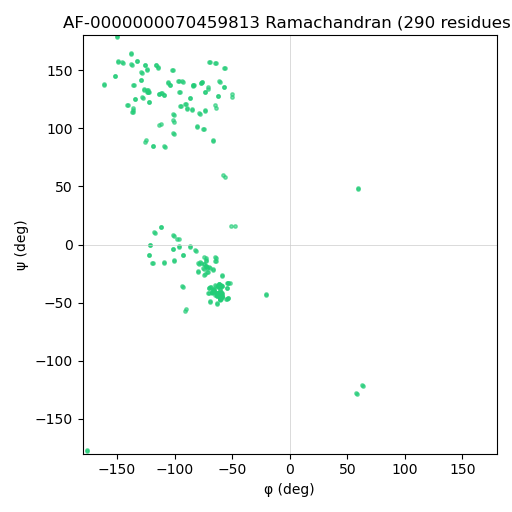 2091 O O . GLU B 1 117 ? -8.039 13.062 15.289 1 93.69 117 GLU B O 1
ATOM 2096 N N . ILE B 1 118 ? -8.141 14.117 13.359 1 97.19 118 ILE B N 1
ATOM 2097 C CA . ILE B 1 118 ? -8.109 15.438 13.969 1 97.19 118 ILE B CA 1
ATOM 2098 C C . ILE B 1 118 ? -9.195 16.312 13.359 1 97.19 118 ILE B C 1
ATOM 2100 O O . ILE B 1 118 ? -9.68 16.047 12.258 1 97.19 118 ILE B O 1
ATOM 2104 N N . THR B 1 119 ? -9.625 17.406 14.133 1 97.12 119 THR B N 1
ATOM 2105 C CA . THR B 1 119 ? -10.648 18.328 13.656 1 97.12 119 THR B CA 1
ATOM 2106 C C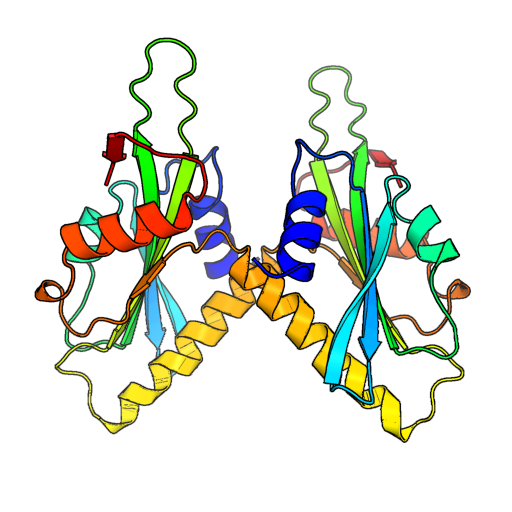 . THR B 1 119 ? -10.086 19.75 13.547 1 97.12 119 THR B C 1
ATOM 2108 O O . THR B 1 119 ? -10.695 20.609 12.914 1 97.12 119 THR B O 1
ATOM 2111 N N . SER B 1 120 ? -8.922 20.031 14.18 1 97.5 120 SER B N 1
ATOM 2112 C CA . SER B 1 120 ? -8.203 21.297 14.125 1 97.5 120 SER B CA 1
ATOM 2113 C C . SER B 1 120 ? -6.695 21.078 14.172 1 97.5 120 SER B C 1
ATOM 2115 O O . SER B 1 120 ? -6.227 20.031 14.602 1 97.5 120 SER B O 1
ATOM 2117 N N . VAL B 1 121 ? -5.969 22.078 13.648 1 96.75 121 VAL B N 1
ATOM 2118 C CA . VAL B 1 121 ? -4.512 22.016 13.664 1 96.75 121 VAL B CA 1
ATOM 2119 C C . VAL B 1 121 ? -4.008 21.906 15.102 1 96.75 121 VAL B C 1
ATOM 2121 O O . VAL B 1 121 ? -2.988 21.266 15.367 1 96.75 121 VAL B O 1
ATOM 2124 N N . GLU B 1 122 ? -4.797 22.422 16.062 1 96.25 122 GLU B N 1
ATOM 2125 C CA . GLU B 1 122 ? -4.426 22.406 17.484 1 96.25 122 GLU B CA 1
ATOM 2126 C C . GLU B 1 122 ? -4.457 21 18.047 1 96.25 122 GLU B C 1
ATOM 2128 O O . GLU B 1 122 ? -3.859 20.719 19.094 1 96.25 122 GLU B O 1
ATOM 2133 N N . ASP B 1 123 ? -5.141 20.125 17.422 1 96.38 123 ASP B N 1
ATOM 2134 C CA . ASP B 1 123 ? -5.242 18.734 17.875 1 96.38 123 ASP B CA 1
ATOM 2135 C C . ASP B 1 123 ? -3.93 17.984 17.641 1 96.38 123 ASP B C 1
ATOM 2137 O O . ASP B 1 123 ? -3.719 16.906 18.203 1 96.38 123 ASP B O 1
ATOM 2141 N N . ILE B 1 124 ? -3.086 18.547 16.734 1 96.62 124 ILE B N 1
ATOM 2142 C CA . ILE B 1 124 ? -1.828 17.875 16.438 1 96.62 124 ILE B CA 1
ATOM 2143 C C . ILE B 1 124 ? -0.845 18.078 17.594 1 96.62 124 ILE B C 1
ATOM 2145 O O . ILE B 1 124 ? -0.246 19.141 17.719 1 96.62 124 ILE B O 1
ATOM 2149 N N . LYS B 1 125 ? -0.746 17.141 18.391 1 96.06 125 LYS B N 1
ATOM 2150 C CA . LYS B 1 125 ? 0.226 17.125 19.484 1 96.06 125 LYS B CA 1
ATOM 2151 C C . LYS B 1 125 ? 1.437 16.266 19.125 1 96.06 125 LYS B C 1
ATOM 2153 O O . LYS B 1 125 ? 1.347 15.039 19.109 1 96.06 125 LYS B O 1
ATOM 2158 N N . VAL B 1 126 ? 2.533 16.891 18.953 1 95.56 126 VAL B N 1
ATOM 2159 C CA . VAL B 1 126 ? 3.752 16.219 18.516 1 95.56 126 VAL B CA 1
ATOM 2160 C C . VAL B 1 126 ? 4.172 15.172 19.547 1 95.56 126 VAL B C 1
ATOM 2162 O O . VAL B 1 126 ? 4.652 14.094 19.188 1 95.56 126 VAL B O 1
ATOM 2165 N N . AS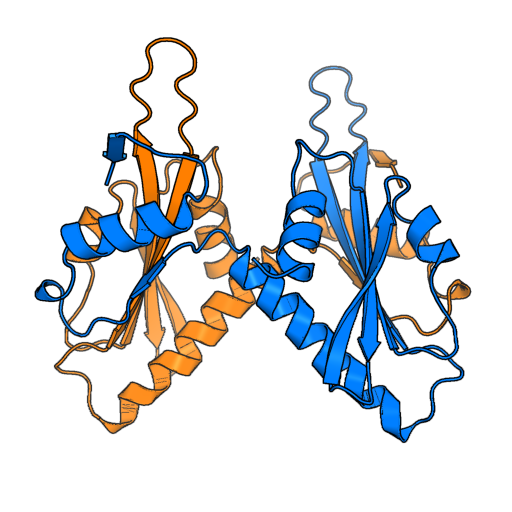P B 1 127 ? 3.953 15.5 20.812 1 95.69 127 ASP B N 1
ATOM 2166 C CA . ASP B 1 127 ? 4.316 14.555 21.859 1 95.69 127 ASP B CA 1
ATOM 2167 C C . ASP B 1 127 ? 3.51 13.266 21.734 1 95.69 127 ASP B C 1
ATOM 2169 O O . ASP B 1 127 ? 4.043 12.172 21.938 1 95.69 127 ASP B O 1
ATOM 2173 N N . GLU B 1 128 ? 2.217 13.414 21.5 1 95.5 128 GLU B N 1
ATOM 2174 C CA . GLU B 1 128 ? 1.371 12.234 21.312 1 95.5 128 GLU B CA 1
ATOM 2175 C C . GLU B 1 128 ? 1.776 11.453 20.062 1 95.5 128 GLU B C 1
ATOM 2177 O O . GLU B 1 128 ? 1.812 10.219 20.094 1 95.5 128 GLU B O 1
ATOM 2182 N N . LEU B 1 129 ? 2.062 12.164 18.938 1 94.62 129 LEU B N 1
ATOM 2183 C CA . LEU B 1 129 ? 2.512 11.508 17.719 1 94.62 129 LEU B CA 1
ATOM 2184 C C . LEU B 1 129 ? 3.807 10.742 17.953 1 94.62 129 LEU B C 1
ATOM 2186 O O . LEU B 1 129 ? 3.969 9.625 17.469 1 94.62 129 LEU B O 1
ATOM 2190 N N . GLU B 1 130 ? 4.719 11.352 18.719 1 94.12 130 GLU B N 1
ATOM 2191 C CA . GLU B 1 130 ? 5.992 10.703 19.016 1 94.12 130 GLU B CA 1
ATOM 2192 C C . GLU B 1 130 ? 5.781 9.391 19.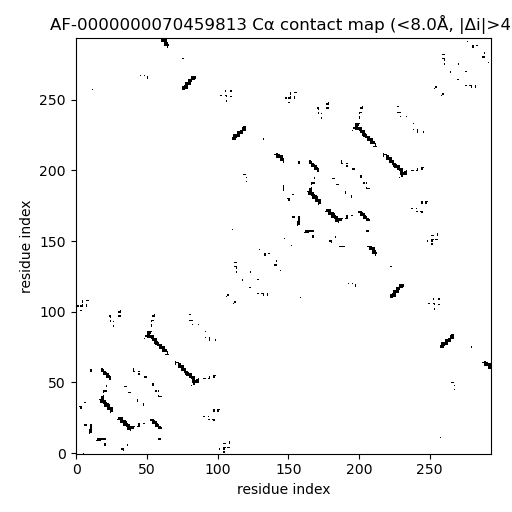781 1 94.12 130 GLU B C 1
ATOM 2194 O O . GLU B 1 130 ? 6.438 8.391 19.5 1 94.12 130 GLU B O 1
ATOM 2199 N N . LYS B 1 131 ? 4.879 9.453 20.766 1 93.62 131 LYS B N 1
ATOM 2200 C CA . LYS B 1 131 ? 4.578 8.242 21.531 1 93.62 131 LYS B CA 1
ATOM 2201 C C . LYS B 1 131 ? 4.07 7.133 20.609 1 93.62 131 LYS B C 1
ATOM 2203 O O . LYS B 1 131 ? 4.5 5.984 20.734 1 93.62 131 LYS B O 1
ATOM 2208 N N . ARG B 1 132 ? 3.178 7.504 19.719 1 87.88 132 ARG B N 1
ATOM 2209 C CA . ARG B 1 132 ? 2.629 6.523 18.781 1 87.88 132 ARG B CA 1
ATOM 2210 C C . ARG B 1 132 ? 3.701 6.02 17.828 1 87.88 132 ARG B C 1
ATOM 2212 O O . ARG B 1 132 ? 3.732 4.832 17.484 1 87.88 132 ARG B O 1
ATOM 2219 N N . LEU B 1 133 ? 4.59 6.93 17.391 1 88.75 133 LEU B N 1
ATOM 2220 C CA . LEU B 1 133 ? 5.676 6.551 16.5 1 88.75 133 LEU B CA 1
ATOM 2221 C C . LEU B 1 133 ? 6.648 5.605 17.188 1 88.75 133 LEU B C 1
ATOM 2223 O O . LEU B 1 133 ? 7.113 4.637 16.594 1 88.75 133 LEU B O 1
ATOM 2227 N N . LEU B 1 134 ? 6.926 5.867 18.453 1 86.81 134 LEU B N 1
ATOM 2228 C CA . LEU B 1 134 ? 7.828 5 19.219 1 86.81 134 LEU B CA 1
ATOM 2229 C C . LEU B 1 134 ? 7.262 3.588 19.328 1 86.81 134 LEU B C 1
ATOM 2231 O O . LEU B 1 134 ? 8 2.607 19.219 1 86.81 134 LEU B O 1
ATOM 2235 N N . ASN B 1 135 ? 5.945 3.539 19.562 1 81.38 135 ASN B N 1
ATOM 2236 C CA . ASN B 1 135 ? 5.297 2.232 19.594 1 81.38 135 ASN B CA 1
ATOM 2237 C C . ASN B 1 135 ? 5.418 1.514 18.25 1 81.38 135 ASN B C 1
ATOM 2239 O O . ASN B 1 135 ? 5.562 0.291 18.203 1 81.38 135 ASN B O 1
ATOM 2243 N N . ALA B 1 136 ? 5.398 2.246 17.141 1 75.25 136 ALA B N 1
ATOM 2244 C CA . ALA B 1 136 ? 5.453 1.688 15.797 1 75.25 136 ALA B CA 1
ATOM 2245 C C . ALA B 1 136 ? 6.863 1.23 15.445 1 75.25 136 ALA B C 1
ATOM 2247 O O . ALA B 1 136 ? 7.055 0.434 14.523 1 75.25 136 ALA B O 1
ATOM 2248 N N . CYS B 1 137 ? 7.855 1.766 16.172 1 74.31 137 CYS B N 1
ATOM 2249 C CA . CYS B 1 137 ? 9.25 1.475 15.875 1 74.31 137 CYS B CA 1
ATOM 2250 C C . CYS B 1 137 ? 9.625 0.071 16.328 1 74.31 137 CYS B C 1
ATOM 2252 O O . CYS B 1 137 ? 10.648 -0.475 15.906 1 74.31 137 CYS B O 1
ATOM 2254 N N . GLY B 1 138 ? 8.797 -0.577 17.234 1 67.25 138 GLY B N 1
ATOM 2255 C CA . GLY B 1 138 ? 9.109 -1.911 17.734 1 67.25 138 GLY B CA 1
ATOM 2256 C C . GLY B 1 138 ? 10.398 -1.969 18.531 1 67.25 138 GLY B C 1
ATOM 2257 O O . GLY B 1 138 ? 10.562 -1.225 19.5 1 67.25 138 GLY B O 1
ATOM 2258 N N . SER B 1 139 ? 11.344 -2.814 18.047 1 69.38 139 SER B N 1
ATOM 2259 C CA . SER B 1 139 ? 12.602 -2.992 18.75 1 69.38 139 SER B CA 1
ATOM 2260 C C . SER B 1 139 ? 13.57 -1.852 18.453 1 69.38 139 SER B C 1
ATOM 2262 O O . SER B 1 139 ? 14.555 -1.662 19.172 1 69.38 139 SER B O 1
ATOM 2264 N N . HIS B 1 140 ? 13.242 -1.108 17.375 1 68.5 140 HIS B N 1
ATOM 2265 C CA . HIS B 1 140 ? 14.016 0.091 17.062 1 68.5 140 HIS B CA 1
ATOM 2266 C C . HIS B 1 140 ? 13.688 1.22 18.031 1 68.5 140 HIS B C 1
ATOM 2268 O O . HIS B 1 140 ? 12.516 1.562 18.219 1 68.5 140 HIS B O 1
ATOM 2274 N N . LYS B 1 141 ? 14.648 1.652 18.859 1 80.38 141 LYS B N 1
ATOM 2275 C CA . LYS B 1 141 ? 14.453 2.73 19.828 1 80.38 141 LYS B CA 1
ATOM 2276 C C . LYS B 1 141 ? 15.203 3.99 19.406 1 80.38 141 LYS B C 1
ATOM 2278 O O . LYS B 1 141 ? 16.297 4.266 19.906 1 80.38 141 LYS B O 1
ATOM 2283 N N . PRO B 1 142 ? 14.531 4.746 18.547 1 82.12 142 PRO B N 1
ATOM 2284 C CA . PRO B 1 142 ? 15.211 5.973 18.125 1 82.12 142 PRO B CA 1
ATOM 2285 C C . PRO B 1 142 ? 15.328 7 19.25 1 82.12 142 PRO B C 1
ATOM 2287 O O . PRO B 1 142 ? 14.578 6.938 20.219 1 82.12 142 PRO B O 1
ATOM 2290 N N . LYS B 1 143 ? 16.297 7.949 19.188 1 86.19 143 LYS B N 1
ATOM 2291 C CA . LYS B 1 143 ? 16.484 9.016 20.156 1 86.19 143 LYS B CA 1
ATOM 2292 C C . LYS B 1 143 ? 15.5 10.156 19.922 1 86.19 143 LYS B C 1
ATOM 2294 O O . LYS B 1 143 ? 15.258 10.969 20.828 1 86.19 143 LYS B O 1
ATOM 2299 N N . GLY B 1 144 ? 15.031 10.227 18.672 1 89.56 144 GLY B N 1
ATOM 2300 C CA . GLY B 1 144 ? 14.094 11.273 18.312 1 89.56 144 GLY B CA 1
ATOM 2301 C C . GLY B 1 144 ? 13.586 11.156 16.875 1 89.56 144 GLY B C 1
ATOM 2302 O O . GLY B 1 144 ? 13.766 10.125 16.234 1 89.56 144 GLY B O 1
ATOM 2303 N N . PHE B 1 145 ? 12.812 12.086 16.516 1 92.44 145 PHE B N 1
ATOM 2304 C CA . PHE B 1 145 ? 12.258 12.117 15.172 1 92.44 145 PHE B CA 1
ATOM 2305 C C . PHE B 1 145 ? 12.492 13.484 14.531 1 92.44 145 PHE B C 1
ATOM 2307 O O . PHE B 1 145 ? 12.453 14.508 15.211 1 92.44 145 PHE B O 1
ATOM 2314 N N . GLN B 1 146 ? 12.789 13.469 13.234 1 91.31 146 GLN B N 1
ATOM 2315 C CA . GLN B 1 146 ? 12.852 14.672 12.414 1 91.31 146 GLN B CA 1
ATOM 2316 C C . GLN B 1 146 ? 11.539 14.914 11.688 1 91.31 146 GLN B C 1
ATOM 2318 O O . GLN B 1 146 ? 11.133 14.125 10.836 1 91.31 146 GLN B O 1
ATOM 2323 N N . TRP B 1 147 ? 10.906 16.109 11.992 1 92.19 147 TRP B N 1
ATOM 2324 C CA . TRP B 1 147 ? 9.562 16.438 11.5 1 92.19 147 TRP B CA 1
ATOM 2325 C C . TRP B 1 147 ? 9.641 17.312 10.258 1 92.19 147 TRP B C 1
ATOM 2327 O O . TRP B 1 147 ? 10.398 18.266 10.211 1 92.19 147 TRP B O 1
#

pLDDT: mean 87.14, std 13.35, range [49.19, 98.81]

Nearest PDB structures (foldseek):
  4liz-assembly1_A  TM=6.756E-01  e=1.139E-07  Entamoeba histolytica HM-1:IMSS-A
  5y1z-assembly2_B  TM=6.538E-01  e=1.665E-06  Homo sapiens
  5y1z-assembly1_A  TM=6.751E-01  e=1.406E-05  Homo sapiens
  1x67-assembly1_A  TM=6.149E-01  e=1.588E-05  Homo sapiens
  2d8b-assembly1_A  TM=6.065E-01  e=2.355E-03  Mus musculus

Sequence (294 aa):
MSNIEEALKKLFSHKDDTKSVVFEWDHKNKVAIITHEGVNGLDDVRAHLDASKVMLALFAVKSIDKDDSVETQRTYYVQLPFVGVNVKPLLRRDLNSLRNAITNAVKSGLNVHVTMEITSVEDIKVDELEKRLLNACGSHKPKGFQWMSNIEEALKKLFSHKDDTKSVVFEWDHKNKVAIITHEGVNGLDDVRAHLDASKVMLALFAVKSIDKDDSVETQRTYYVQLPFVGVNVKPLLRRDLNSLRNAITNAVKSGLNVHVTMEITSVEDIKVDELEKRLLNACGSHKPKGFQW

InterPro domains:
  IPR002108 Actin-depolymerising factor homology domain [PF00241] (3-133)
  IPR002108 Actin-depolymerising factor homology domain [PS51263] (1-134)
  IPR029006 ADF-H/Gelsolin-like domain superfamily [G3DSA:3.40.20.10] (1-143)